Protein AF-A0A7J9CZM0-F1 (afdb_monomer)

pLDDT: mean 73.55, std 11.05, range [39.28, 89.62]

Structure (mmCIF, N/CA/C/O backbone):
data_AF-A0A7J9CZM0-F1
#
_entry.id   AF-A0A7J9CZM0-F1
#
loop_
_atom_site.group_PDB
_atom_site.id
_atom_site.type_symbol
_atom_site.label_atom_id
_atom_site.label_alt_id
_atom_site.label_comp_id
_atom_site.label_asym_id
_atom_site.label_entity_id
_atom_site.label_seq_id
_atom_site.pdbx_PDB_ins_code
_atom_site.Cartn_x
_atom_site.Cartn_y
_atom_site.Cartn_z
_atom_site.occupancy
_atom_site.B_iso_or_equiv
_atom_site.auth_seq_id
_atom_site.auth_comp_id
_atom_site.auth_asym_id
_atom_site.auth_atom_id
_atom_site.pdbx_PDB_model_num
ATOM 1 N N . MET A 1 1 ? -19.879 26.763 3.898 1.00 45.31 1 MET A N 1
ATOM 2 C CA . MET A 1 1 ? -19.304 25.891 2.843 1.00 45.31 1 MET A CA 1
ATOM 3 C C . MET A 1 1 ? -18.510 24.700 3.388 1.00 45.31 1 MET A C 1
ATOM 5 O O . MET A 1 1 ? -18.865 23.589 3.023 1.00 45.31 1 MET A O 1
ATOM 9 N N . LYS A 1 2 ? -17.524 24.881 4.291 1.00 53.78 2 LYS A N 1
ATOM 10 C CA . LYS A 1 2 ? -16.695 23.785 4.860 1.00 53.78 2 LYS A CA 1
ATOM 11 C C . LYS A 1 2 ? -17.486 22.568 5.379 1.00 53.78 2 LYS A C 1
ATOM 13 O O . LYS A 1 2 ? -17.253 21.474 4.899 1.00 53.78 2 LYS A O 1
ATOM 18 N N . LYS A 1 3 ? -18.515 22.767 6.219 1.00 60.38 3 LYS A N 1
ATOM 19 C CA . LYS A 1 3 ? -19.345 21.661 6.749 1.00 60.38 3 LYS A CA 1
ATOM 20 C C . LYS A 1 3 ? -20.014 20.791 5.670 1.00 60.38 3 LYS A C 1
ATOM 22 O O . LYS A 1 3 ? -20.147 19.594 5.865 1.00 60.38 3 LYS A O 1
ATOM 27 N N . ARG A 1 4 ? -20.427 21.366 4.531 1.00 57.47 4 ARG A N 1
ATOM 28 C CA . ARG A 1 4 ? -21.020 20.588 3.424 1.00 57.47 4 ARG A CA 1
ATOM 29 C C . ARG A 1 4 ? -19.975 19.730 2.715 1.00 57.47 4 ARG A C 1
ATOM 31 O O . ARG A 1 4 ? -20.276 18.597 2.372 1.00 57.47 4 ARG A O 1
ATOM 38 N N . VAL A 1 5 ? -18.767 20.261 2.523 1.00 58.38 5 VAL A N 1
ATOM 39 C CA . VAL A 1 5 ? -17.642 19.519 1.932 1.00 58.38 5 VAL A CA 1
ATOM 40 C C . VAL A 1 5 ? -17.196 18.396 2.868 1.00 58.38 5 VAL A C 1
ATOM 42 O O . VAL A 1 5 ? -16.988 17.282 2.406 1.00 58.38 5 VAL A O 1
ATOM 45 N N . ASP A 1 6 ? -17.141 18.663 4.173 1.00 62.19 6 ASP A N 1
ATOM 46 C CA . ASP A 1 6 ? -16.779 17.681 5.200 1.00 62.19 6 ASP A CA 1
ATOM 47 C C . ASP A 1 6 ? -17.804 16.532 5.261 1.00 62.19 6 ASP A C 1
ATOM 49 O O . ASP A 1 6 ? -17.421 15.368 5.227 1.00 62.19 6 ASP A O 1
ATOM 53 N N . VAL A 1 7 ? -19.109 16.837 5.247 1.00 66.94 7 VAL A N 1
ATOM 54 C CA . VAL A 1 7 ? -20.185 15.825 5.206 1.00 66.94 7 VAL A CA 1
ATOM 55 C C . VAL A 1 7 ? -20.180 15.042 3.891 1.00 66.94 7 VAL A C 1
ATOM 57 O O . VAL A 1 7 ? -20.403 13.833 3.890 1.00 66.94 7 VAL A O 1
ATOM 60 N N . PHE A 1 8 ? -19.908 15.704 2.766 1.00 66.56 8 PHE A N 1
ATOM 61 C CA . PHE A 1 8 ? -19.827 15.045 1.464 1.00 66.56 8 PHE A CA 1
ATOM 62 C C . PHE A 1 8 ? -18.621 14.102 1.382 1.00 66.56 8 PHE A C 1
ATOM 64 O O . PHE A 1 8 ? -18.757 12.960 0.949 1.00 66.56 8 PHE A O 1
ATOM 71 N N . ALA A 1 9 ? -17.463 14.543 1.876 1.00 65.38 9 ALA A N 1
ATOM 72 C CA . ALA A 1 9 ? -16.279 13.710 2.018 1.00 65.38 9 ALA A CA 1
ATOM 73 C C . ALA A 1 9 ? -16.570 12.514 2.935 1.00 65.38 9 ALA A C 1
ATOM 75 O O . ALA A 1 9 ? -16.378 11.375 2.520 1.00 65.38 9 ALA A O 1
ATOM 76 N N . LEU A 1 10 ? -17.121 12.755 4.129 1.00 68.19 10 LEU A N 1
ATOM 77 C CA . LEU A 1 10 ? -17.529 11.719 5.081 1.00 68.19 10 LEU A CA 1
ATOM 78 C C . LEU A 1 10 ? -18.490 10.698 4.446 1.00 68.19 10 LEU A C 1
ATOM 80 O O . LEU A 1 10 ? -18.331 9.501 4.657 1.00 68.19 10 LEU A O 1
ATOM 84 N N . SER A 1 11 ? -19.438 11.156 3.626 1.00 67.62 11 SER A N 1
ATOM 85 C CA . SER A 1 11 ? -20.388 10.292 2.915 1.00 67.62 11 SER A CA 1
ATOM 86 C C . SER A 1 11 ? -19.693 9.435 1.856 1.00 67.62 11 SER A C 1
ATOM 88 O O . SER A 1 11 ? -19.922 8.231 1.809 1.00 67.62 11 SER A O 1
ATOM 90 N N . ILE A 1 12 ? -18.793 10.005 1.046 1.00 67.38 12 ILE A N 1
ATOM 91 C CA . ILE A 1 12 ? -18.006 9.229 0.073 1.00 67.38 12 ILE A CA 1
AT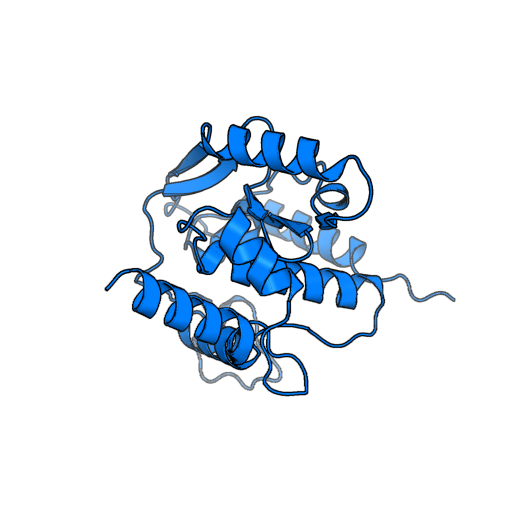OM 92 C C . ILE A 1 12 ? -17.152 8.184 0.796 1.00 67.38 12 ILE A C 1
ATOM 94 O O . ILE A 1 12 ? -17.163 7.011 0.428 1.00 67.38 12 ILE A O 1
ATOM 98 N N . TYR A 1 13 ? -16.439 8.568 1.850 1.00 65.88 13 TYR A N 1
ATOM 99 C CA . TYR A 1 13 ? -15.578 7.622 2.549 1.00 65.88 13 TYR A CA 1
ATOM 100 C C . TYR A 1 13 ? -16.363 6.543 3.300 1.00 65.88 13 TYR A C 1
ATOM 102 O O . TYR A 1 13 ? -16.032 5.366 3.207 1.00 65.88 13 TYR A O 1
ATOM 110 N N . GLY A 1 14 ? -17.404 6.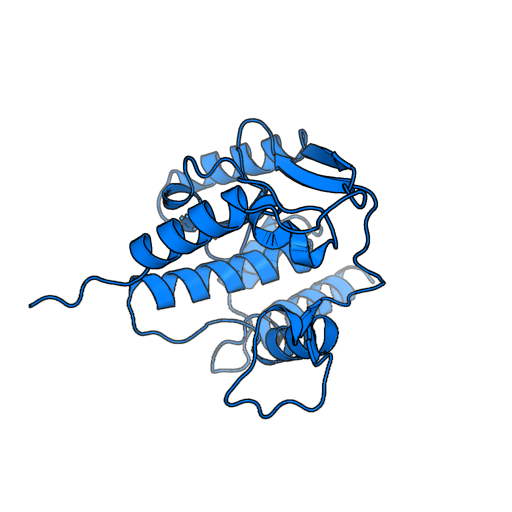923 4.033 1.00 65.25 14 GLY A N 1
ATOM 111 C CA . GLY A 1 14 ? -18.169 5.992 4.851 1.00 65.25 14 GLY A CA 1
ATOM 112 C C . GLY A 1 14 ? -19.098 5.086 4.044 1.00 65.25 14 GLY A C 1
ATOM 113 O O . GLY A 1 14 ? -19.312 3.945 4.435 1.00 65.25 14 GLY A O 1
ATOM 114 N N . LEU A 1 15 ? -19.640 5.566 2.919 1.00 64.25 15 LEU A N 1
ATOM 115 C CA . LEU A 1 15 ? -20.635 4.823 2.137 1.00 64.25 15 LEU A CA 1
ATOM 116 C C . LEU A 1 15 ? -20.070 4.185 0.872 1.00 64.25 15 LEU A C 1
ATOM 118 O O . LEU A 1 15 ? -20.564 3.145 0.460 1.00 64.25 15 LEU A O 1
ATOM 122 N N . VAL A 1 16 ? -19.070 4.795 0.231 1.00 63.22 16 VAL A N 1
ATOM 123 C CA . VAL A 1 16 ? -18.520 4.295 -1.043 1.00 63.22 16 VAL A CA 1
ATOM 124 C C . VAL A 1 16 ? -17.201 3.572 -0.816 1.00 63.22 16 VAL A C 1
ATOM 126 O O . VAL A 1 16 ? -16.964 2.515 -1.398 1.00 63.22 16 VAL A O 1
ATOM 129 N N . VAL A 1 17 ? -16.335 4.129 0.033 1.00 62.59 17 VAL A N 1
ATOM 130 C CA . VAL A 1 17 ? -14.995 3.580 0.250 1.00 62.59 17 VAL A CA 1
ATOM 131 C C . VAL A 1 17 ? -15.002 2.431 1.261 1.00 62.59 17 VAL A C 1
ATOM 133 O O . VAL A 1 17 ? -14.386 1.392 1.020 1.00 62.59 17 VAL A O 1
ATOM 136 N N . PHE A 1 18 ? -15.714 2.613 2.373 1.00 64.00 18 PHE A N 1
ATOM 137 C CA . PHE A 1 18 ? -15.823 1.646 3.465 1.00 64.00 18 PHE A CA 1
ATOM 138 C C . PHE A 1 18 ? -17.281 1.286 3.778 1.00 64.00 18 PHE A C 1
ATOM 140 O O . PHE A 1 18 ? -17.704 1.417 4.927 1.00 64.00 18 PHE A O 1
ATOM 147 N N . PRO A 1 19 ? -18.058 0.835 2.773 1.00 57.69 19 PRO A N 1
ATOM 148 C CA . PRO A 1 19 ? -19.470 0.535 2.956 1.00 57.69 19 PRO A CA 1
ATOM 149 C C . PRO A 1 19 ? -19.665 -0.539 4.026 1.00 57.69 19 PRO A C 1
ATOM 151 O O . PRO A 1 19 ? -19.150 -1.653 3.911 1.00 57.69 19 PRO A O 1
ATOM 154 N N . LYS A 1 20 ? -20.475 -0.235 5.042 1.00 63.12 20 LYS A N 1
ATOM 155 C CA . LYS A 1 20 ? -21.128 -1.274 5.846 1.00 63.12 20 LYS A CA 1
ATOM 156 C C . LYS A 1 20 ? -22.378 -1.785 5.132 1.00 63.12 20 LYS A C 1
ATOM 158 O O . LYS A 1 20 ? -22.999 -1.069 4.351 1.00 63.12 20 LYS A O 1
ATOM 163 N N . ALA A 1 21 ? -22.781 -3.011 5.469 1.00 50.06 21 ALA A N 1
ATOM 164 C CA . ALA A 1 21 ? -23.895 -3.737 4.850 1.00 50.06 21 ALA A CA 1
ATOM 165 C C . ALA A 1 21 ? -25.257 -3.003 4.855 1.00 50.06 21 ALA A C 1
ATOM 167 O O . ALA A 1 21 ? -26.147 -3.391 4.110 1.00 50.06 21 ALA A O 1
ATOM 168 N N . LEU A 1 22 ? -25.419 -1.949 5.663 1.00 56.00 22 LEU A N 1
ATOM 169 C CA . LEU A 1 22 ? -26.666 -1.186 5.801 1.00 56.00 22 LEU A CA 1
ATOM 170 C C . LEU A 1 22 ? -26.650 0.192 5.116 1.00 56.00 22 LEU A C 1
ATOM 172 O O . LEU A 1 22 ? -27.580 0.965 5.304 1.00 56.00 22 LEU A O 1
ATOM 176 N N . GLY A 1 23 ? -25.606 0.545 4.354 1.00 55.56 23 GLY A N 1
ATOM 177 C CA . GLY A 1 23 ? -25.533 1.878 3.734 1.00 55.56 23 GLY A CA 1
ATOM 178 C C . GLY A 1 23 ? -25.473 3.018 4.762 1.00 55.56 23 GLY A C 1
ATOM 179 O O . GLY A 1 23 ? -25.871 4.145 4.475 1.00 55.56 23 GLY A O 1
ATOM 180 N N . HIS A 1 24 ? -24.977 2.722 5.965 1.00 60.50 24 HIS A N 1
ATOM 181 C CA . HIS A 1 24 ? -24.744 3.690 7.029 1.00 60.50 24 HIS A CA 1
ATOM 182 C C . HIS A 1 24 ? -23.249 3.875 7.262 1.00 60.50 24 HIS A C 1
ATOM 184 O O . HIS A 1 24 ? -22.472 2.919 7.219 1.00 60.50 24 HIS A O 1
ATOM 190 N N . VAL A 1 25 ? -22.865 5.121 7.532 1.00 60.44 25 VAL A N 1
ATOM 191 C CA . VAL A 1 25 ? -21.509 5.481 7.938 1.00 60.44 25 VAL A CA 1
ATOM 192 C C . VAL A 1 25 ? -21.289 5.009 9.375 1.00 60.44 25 VAL A C 1
ATOM 194 O O . VAL A 1 25 ? -22.097 5.301 10.252 1.00 60.44 25 VAL A O 1
ATOM 197 N N . ASP A 1 26 ? -20.205 4.275 9.615 1.00 64.69 26 ASP A N 1
ATOM 198 C CA . ASP A 1 26 ? -19.872 3.770 10.947 1.00 64.69 26 ASP A CA 1
ATOM 199 C C . ASP A 1 26 ? -19.536 4.909 11.930 1.00 64.69 26 ASP A C 1
ATOM 201 O O . ASP A 1 26 ? -18.809 5.842 11.594 1.00 64.69 26 ASP A O 1
ATOM 205 N N . GLU A 1 27 ? -20.021 4.827 13.168 1.00 65.38 27 GLU A N 1
ATOM 206 C CA . GLU A 1 27 ? -19.796 5.863 14.185 1.00 65.38 27 GLU A CA 1
ATOM 207 C C . GLU A 1 27 ? -18.308 6.034 14.542 1.00 65.38 27 GLU A C 1
ATOM 209 O O . GLU A 1 27 ? -17.833 7.150 14.760 1.00 65.38 27 GLU A O 1
ATOM 214 N N . SER A 1 28 ? -17.518 4.957 14.499 1.00 59.47 28 SER A N 1
ATOM 215 C CA . SER A 1 28 ? -16.066 5.045 14.680 1.00 59.47 28 SER A CA 1
ATOM 216 C C . SER A 1 28 ? -15.367 5.729 13.499 1.00 59.47 28 SER A C 1
ATOM 218 O O . SER A 1 28 ? -14.329 6.365 13.692 1.00 59.47 28 SER A O 1
ATOM 220 N N . PHE A 1 29 ? -15.953 5.671 12.295 1.00 61.53 29 PHE A N 1
ATOM 221 C CA . PHE A 1 29 ? -15.479 6.420 11.134 1.00 61.53 29 PHE A CA 1
ATOM 222 C C . PHE A 1 29 ? -15.752 7.920 11.299 1.00 61.53 29 PHE A C 1
ATOM 224 O O . PHE A 1 29 ? -14.870 8.729 11.016 1.00 61.53 29 PHE A O 1
ATOM 231 N N . ILE A 1 30 ? -16.922 8.290 11.833 1.00 64.69 30 ILE A N 1
ATOM 232 C CA . ILE A 1 30 ? -17.260 9.679 12.185 1.00 64.69 30 ILE A CA 1
ATOM 233 C C . ILE A 1 30 ? -16.274 10.210 13.232 1.00 64.69 30 ILE A C 1
ATOM 235 O O . ILE A 1 30 ? -15.650 11.250 13.024 1.00 64.69 30 ILE A O 1
ATOM 239 N N . GLY A 1 31 ? -16.054 9.451 14.311 1.00 62.66 31 GLY A N 1
ATOM 240 C CA . GLY A 1 31 ? -15.108 9.821 15.365 1.00 62.66 31 GLY A CA 1
ATOM 241 C C . GLY A 1 31 ? -13.659 9.925 14.878 1.00 62.66 31 GLY A C 1
ATOM 242 O O . GLY A 1 31 ? -12.897 10.752 15.372 1.00 62.66 31 GLY A O 1
ATOM 243 N N . LEU A 1 32 ? -13.252 9.123 1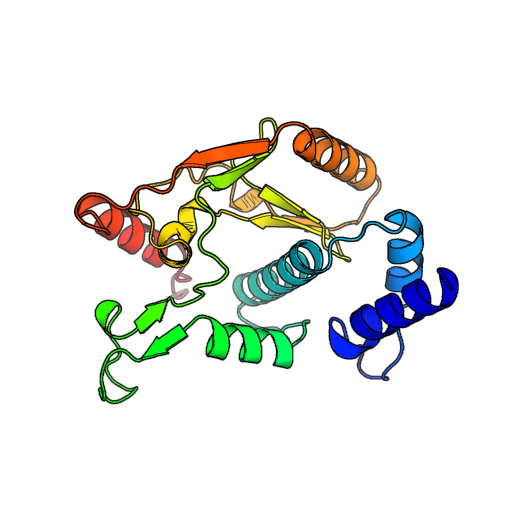3.893 1.00 58.59 32 LEU A N 1
ATOM 244 C CA . LEU A 1 32 ? -11.930 9.238 13.283 1.00 58.59 32 LEU A CA 1
ATOM 245 C C . LEU A 1 32 ? -11.822 10.449 12.347 1.00 58.59 32 LEU A C 1
ATOM 247 O O . LEU A 1 32 ? -10.801 11.136 12.367 1.00 58.59 32 LEU A O 1
ATOM 251 N N . PHE A 1 33 ? -12.852 10.713 11.542 1.00 61.53 33 PHE A N 1
ATOM 252 C CA . PHE A 1 33 ? -12.893 11.854 10.629 1.00 61.53 33 PHE A CA 1
ATOM 253 C C . PHE A 1 33 ? -12.799 13.184 11.393 1.00 61.53 33 PHE A C 1
ATOM 255 O O . PHE A 1 33 ? -12.054 14.072 10.978 1.00 61.53 33 PHE A O 1
ATOM 262 N N . ASP A 1 34 ? -13.453 13.273 12.556 1.00 62.00 34 ASP A N 1
ATOM 263 C CA . ASP A 1 34 ? -13.321 14.405 13.483 1.00 62.00 34 ASP A CA 1
ATOM 264 C C . ASP A 1 34 ? -11.917 14.494 14.112 1.00 62.00 34 ASP A C 1
ATOM 266 O O . ASP A 1 34 ? -11.373 15.587 14.272 1.00 62.00 34 ASP A O 1
ATOM 270 N N . ARG A 1 35 ? -11.291 13.353 14.440 1.00 55.69 35 ARG A N 1
ATOM 271 C CA . ARG A 1 35 ? -9.963 13.294 15.088 1.00 55.69 35 ARG A CA 1
ATOM 272 C C . ARG A 1 35 ? -8.781 13.551 14.154 1.00 55.69 35 ARG A C 1
ATOM 274 O O . ARG A 1 35 ? -7.722 13.935 14.641 1.00 55.69 35 ARG A O 1
ATOM 281 N N . LEU A 1 36 ? -8.921 13.310 12.851 1.00 54.84 36 LEU A N 1
ATOM 282 C CA . LEU A 1 36 ? -7.848 13.482 11.858 1.00 54.84 36 LEU A CA 1
ATOM 283 C C . LEU A 1 36 ? -7.748 14.918 11.299 1.00 54.84 36 LEU A C 1
ATOM 285 O O . LEU A 1 36 ? -7.069 15.144 10.299 1.00 54.84 36 LEU A O 1
ATOM 289 N N . ASP A 1 37 ? -8.405 15.882 11.950 1.00 49.25 37 ASP A N 1
ATOM 290 C CA . ASP A 1 37 ? -8.320 17.325 11.698 1.00 49.25 37 ASP A CA 1
ATOM 291 C C . ASP A 1 37 ? -8.361 17.703 10.208 1.00 49.25 37 ASP A C 1
ATOM 293 O O . ASP A 1 37 ? -7.370 18.151 9.641 1.00 49.25 37 ASP A O 1
ATOM 297 N N . LYS A 1 38 ? -9.507 17.484 9.541 1.00 52.44 38 LYS A N 1
ATOM 298 C CA . LYS A 1 38 ? -9.862 18.014 8.196 1.00 52.44 38 LYS A CA 1
ATOM 299 C C . LYS A 1 38 ? -8.829 17.817 7.064 1.00 52.44 38 LYS A C 1
ATOM 301 O O . LYS A 1 38 ? -9.002 18.359 5.973 1.00 52.44 38 LYS A O 1
ATOM 306 N N . ARG A 1 39 ? -7.774 17.033 7.288 1.00 48.16 39 ARG A N 1
ATOM 307 C CA . ARG A 1 39 ? -6.652 16.762 6.380 1.00 48.16 39 ARG A CA 1
ATOM 308 C C . ARG A 1 39 ? -6.422 15.260 6.240 1.00 48.16 39 ARG A C 1
ATOM 310 O O . ARG A 1 39 ? -5.296 14.814 6.035 1.00 48.16 39 ARG A O 1
ATOM 317 N N . VAL A 1 40 ? -7.495 14.472 6.317 1.00 53.50 40 VAL A N 1
ATOM 318 C CA . VAL A 1 40 ? -7.450 13.071 5.892 1.00 53.50 40 VAL A CA 1
ATOM 319 C C . VAL A 1 40 ? -7.121 13.071 4.410 1.00 53.50 40 VAL A C 1
ATOM 321 O O . VAL A 1 40 ? -7.950 13.458 3.588 1.00 53.50 40 VAL A O 1
ATOM 324 N N . ILE A 1 41 ? -5.898 12.678 4.064 1.00 59.75 41 ILE A N 1
ATOM 325 C CA . ILE A 1 41 ? -5.536 12.472 2.669 1.00 59.75 41 ILE A CA 1
ATOM 326 C C . ILE A 1 41 ? -6.249 11.174 2.246 1.00 59.75 41 ILE A C 1
ATOM 328 O O . ILE A 1 41 ? -5.904 10.115 2.775 1.00 59.75 41 ILE A O 1
ATOM 332 N N . PRO A 1 42 ? -7.227 11.225 1.317 1.00 63.78 42 PRO A N 1
ATOM 333 C CA . PRO A 1 42 ? -8.050 10.075 0.931 1.00 63.78 42 PRO A CA 1
ATOM 334 C C . PRO A 1 42 ? -7.212 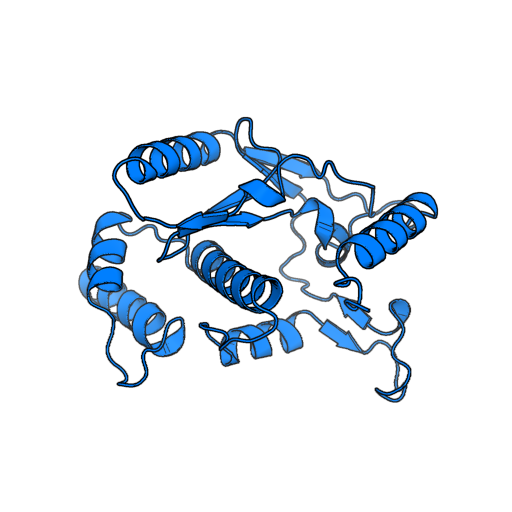8.857 0.597 1.00 63.78 42 PRO A C 1
ATOM 336 O O . PRO A 1 42 ? -7.445 7.745 1.056 1.00 63.78 42 PRO A O 1
ATOM 339 N N . VAL A 1 43 ? -6.222 9.099 -0.255 1.00 71.31 43 VAL A N 1
ATOM 340 C CA . VAL A 1 43 ? -5.542 8.052 -0.997 1.00 71.31 43 VAL A CA 1
ATOM 341 C C . VAL A 1 43 ? -4.700 7.169 -0.064 1.00 71.31 43 VAL A C 1
ATOM 343 O O . VAL A 1 43 ? -4.898 5.955 -0.101 1.00 71.31 43 VAL A O 1
ATOM 346 N N . PRO A 1 44 ? -3.844 7.711 0.831 1.00 72.88 44 PRO A N 1
ATOM 347 C CA . PRO A 1 44 ? -3.145 6.916 1.840 1.00 72.88 44 PRO A CA 1
ATOM 348 C C . PRO A 1 44 ? -4.070 6.109 2.754 1.00 72.88 44 PRO A C 1
ATOM 350 O O . PRO A 1 44 ? -3.751 4.964 3.056 1.00 72.88 44 PRO A O 1
ATOM 353 N N . THR A 1 45 ? -5.215 6.660 3.168 1.00 77.00 45 THR A N 1
ATOM 354 C CA . THR A 1 45 ? -6.154 5.966 4.066 1.00 77.00 45 THR A CA 1
ATOM 355 C C . THR A 1 45 ? -6.885 4.822 3.364 1.00 77.00 45 THR A C 1
ATOM 357 O O . THR A 1 45 ? -6.988 3.729 3.919 1.00 77.00 45 THR A O 1
ATOM 360 N N . ILE A 1 46 ? -7.325 5.031 2.119 1.00 77.62 46 ILE A N 1
ATOM 361 C CA . ILE A 1 46 ? -7.916 3.984 1.268 1.00 77.62 46 ILE A CA 1
ATOM 362 C C . ILE A 1 46 ? -6.929 2.840 1.069 1.00 77.62 46 ILE A C 1
ATOM 364 O O . ILE A 1 46 ? -7.270 1.666 1.227 1.00 77.62 46 ILE A O 1
ATOM 368 N N . LEU A 1 47 ? -5.692 3.198 0.730 1.00 80.06 47 LEU A N 1
ATOM 369 C CA . LEU A 1 47 ? -4.631 2.245 0.465 1.00 80.06 47 LEU A CA 1
ATOM 370 C C . LEU A 1 47 ? -4.254 1.463 1.730 1.00 80.06 47 LEU A C 1
ATOM 372 O O . LEU A 1 47 ? -4.095 0.245 1.663 1.00 80.06 47 LEU A O 1
ATOM 376 N N . ALA A 1 48 ? -4.185 2.140 2.882 1.00 84.62 48 ALA A N 1
ATOM 377 C CA . ALA A 1 48 ? -3.936 1.501 4.168 1.00 84.62 48 ALA A CA 1
ATOM 378 C C . ALA A 1 48 ? -4.971 0.414 4.462 1.00 84.62 48 ALA A C 1
ATOM 380 O O . ALA A 1 48 ? -4.614 -0.723 4.756 1.00 84.62 48 ALA A O 1
ATOM 381 N N . GLU A 1 49 ? -6.254 0.747 4.362 1.00 85.38 49 GLU A N 1
ATOM 382 C CA . GLU A 1 49 ? -7.317 -0.187 4.719 1.00 85.38 49 GLU A CA 1
ATOM 383 C C . GLU A 1 49 ? -7.434 -1.335 3.708 1.00 85.38 49 GLU A C 1
ATOM 385 O O . GLU A 1 49 ? -7.569 -2.495 4.095 1.00 85.38 49 GLU A O 1
ATOM 390 N N . THR A 1 50 ? -7.242 -1.035 2.420 1.00 84.75 50 THR A N 1
ATOM 391 C CA . THR A 1 50 ? -7.153 -2.048 1.359 1.00 84.75 50 THR A CA 1
ATOM 392 C C . THR A 1 50 ? -6.047 -3.059 1.664 1.00 84.75 50 THR A C 1
ATOM 394 O O . THR A 1 50 ? -6.285 -4.267 1.671 1.00 84.75 50 THR A O 1
ATOM 397 N N . PHE A 1 51 ? -4.832 -2.590 1.962 1.00 84.25 51 PHE A N 1
ATOM 398 C CA . PHE A 1 51 ? -3.708 -3.478 2.250 1.00 84.25 51 PHE A CA 1
ATOM 399 C C . PHE A 1 51 ? -3.877 -4.248 3.555 1.00 84.25 51 PHE A C 1
ATOM 401 O O . PHE A 1 51 ? -3.534 -5.428 3.593 1.00 84.25 51 PHE A O 1
ATOM 408 N N . ARG A 1 52 ? -4.431 -3.633 4.603 1.00 87.19 52 ARG A N 1
ATOM 409 C CA . ARG A 1 52 ? -4.753 -4.333 5.854 1.00 87.19 52 ARG A CA 1
ATOM 410 C C . ARG A 1 52 ? -5.741 -5.465 5.612 1.00 87.19 52 ARG A C 1
ATOM 412 O O . ARG A 1 52 ? -5.486 -6.592 6.028 1.00 87.19 52 ARG A O 1
ATOM 419 N N . SER A 1 53 ? -6.829 -5.196 4.892 1.00 84.19 53 SER A N 1
ATOM 420 C CA . SER A 1 53 ? -7.840 -6.211 4.604 1.00 84.19 53 SER A CA 1
ATOM 421 C C . SER A 1 53 ? -7.284 -7.360 3.756 1.00 84.19 53 SER A C 1
ATOM 423 O O . SER A 1 53 ? -7.493 -8.530 4.088 1.00 84.19 53 SER A O 1
ATOM 425 N N . LEU A 1 54 ? -6.494 -7.053 2.721 1.00 84.19 54 LEU A N 1
ATOM 426 C CA . LEU A 1 54 ? -5.802 -8.071 1.924 1.00 84.19 54 LEU A CA 1
ATOM 427 C C . LEU A 1 54 ? -4.799 -8.872 2.763 1.00 84.19 54 LEU A C 1
ATOM 429 O O . LEU A 1 54 ? -4.733 -10.094 2.630 1.00 84.19 54 LEU A O 1
ATOM 433 N N . ASN A 1 55 ? -4.039 -8.221 3.649 1.00 84.19 55 ASN A N 1
ATOM 434 C CA . ASN A 1 55 ? -3.082 -8.908 4.513 1.00 84.19 55 ASN A CA 1
ATOM 435 C C . ASN A 1 55 ? -3.782 -9.819 5.530 1.00 84.19 55 ASN A C 1
ATOM 437 O O . ASN A 1 55 ? -3.290 -10.913 5.799 1.00 84.19 55 ASN A O 1
ATOM 441 N N . ALA A 1 56 ? -4.939 -9.406 6.054 1.00 83.81 56 ALA A N 1
ATOM 442 C CA . ALA A 1 56 ? -5.775 -10.238 6.912 1.00 83.81 56 ALA A CA 1
ATOM 443 C C . ALA A 1 56 ? -6.293 -11.475 6.159 1.00 83.81 56 ALA A C 1
ATOM 445 O O . ALA A 1 56 ? -6.131 -12.590 6.652 1.00 83.81 56 ALA A O 1
ATOM 446 N N . CYS A 1 57 ? -6.820 -11.300 4.939 1.00 83.50 57 CYS A N 1
ATOM 447 C CA . CYS A 1 57 ? -7.249 -12.414 4.086 1.00 83.50 57 CYS A CA 1
ATOM 448 C C . CYS A 1 57 ? -6.087 -13.372 3.784 1.00 83.50 57 CYS A C 1
ATOM 450 O O . CYS A 1 57 ? -6.238 -14.585 3.904 1.00 83.50 57 CYS A O 1
ATOM 452 N N . ARG A 1 58 ? -4.904 -12.832 3.456 1.00 83.12 58 ARG A N 1
ATOM 453 C CA . ARG A 1 58 ? -3.683 -13.613 3.210 1.00 83.12 58 ARG A CA 1
ATOM 454 C C . ARG A 1 58 ? -3.272 -14.432 4.434 1.00 83.12 58 ARG A C 1
ATOM 456 O O . ARG A 1 58 ? -2.989 -15.614 4.291 1.00 83.12 58 ARG A O 1
ATOM 463 N N . LYS A 1 59 ? -3.228 -13.818 5.623 1.00 83.00 59 LYS A N 1
ATOM 464 C CA . LYS A 1 59 ? -2.840 -14.488 6.880 1.00 83.00 59 LYS A CA 1
ATOM 465 C C . LYS A 1 59 ? -3.826 -15.589 7.276 1.00 83.00 59 LYS A C 1
ATOM 467 O O . LYS A 1 59 ? -3.403 -16.622 7.776 1.00 83.00 59 LYS A O 1
ATOM 472 N N . ALA A 1 60 ? -5.122 -15.366 7.069 1.00 84.19 60 ALA A N 1
ATOM 473 C CA . ALA A 1 60 ? -6.161 -16.320 7.440 1.00 84.19 60 ALA A CA 1
ATOM 474 C C . ALA A 1 60 ? -6.418 -17.403 6.374 1.00 84.19 60 ALA A C 1
ATOM 476 O O . ALA A 1 60 ? -7.084 -18.392 6.673 1.00 84.19 60 ALA A O 1
ATOM 477 N N . GLY A 1 61 ? -5.961 -17.210 5.129 1.00 80.06 61 GLY A N 1
ATOM 478 C CA . GLY A 1 61 ? -6.262 -18.080 3.979 1.00 80.06 61 GLY A CA 1
ATOM 479 C C . GLY A 1 61 ? -7.731 -18.048 3.524 1.00 80.06 61 GLY A C 1
ATOM 480 O O . GLY A 1 61 ? -8.090 -18.660 2.523 1.00 80.06 61 GLY A O 1
ATOM 481 N N . LYS A 1 62 ? -8.584 -17.326 4.254 1.00 79.06 62 LYS A N 1
ATOM 482 C CA . LYS A 1 62 ? -10.017 -17.116 4.035 1.00 79.06 62 LYS A CA 1
ATOM 483 C C . LYS A 1 62 ? -10.384 -15.724 4.545 1.00 79.06 62 LYS A C 1
ATOM 485 O O . LYS A 1 62 ? -9.710 -15.192 5.425 1.00 79.06 62 LYS A O 1
ATOM 490 N N . GLY A 1 63 ? -11.462 -15.139 4.041 1.00 74.69 63 GLY A N 1
ATOM 491 C CA . GLY A 1 63 ? -11.934 -13.844 4.524 1.00 74.69 63 GLY A CA 1
ATOM 492 C C . GLY A 1 63 ? -12.708 -13.072 3.474 1.00 74.69 63 GLY A C 1
ATOM 493 O O . GLY A 1 63 ? -12.753 -13.451 2.306 1.00 74.69 63 GLY A O 1
ATOM 494 N N . ILE A 1 64 ? -13.321 -11.982 3.918 1.00 75.94 64 ILE A N 1
ATOM 495 C CA . ILE A 1 64 ? -14.007 -11.032 3.050 1.00 75.94 64 ILE A CA 1
ATOM 496 C C . ILE A 1 64 ? -13.114 -9.801 2.962 1.00 75.94 64 ILE A C 1
ATOM 498 O O . ILE A 1 64 ? -12.734 -9.233 3.987 1.00 75.94 64 ILE A O 1
ATOM 502 N N . PHE A 1 65 ? -12.768 -9.404 1.739 1.00 78.56 65 PHE A N 1
ATOM 503 C CA . PHE A 1 65 ? -12.096 -8.135 1.506 1.00 78.56 65 PHE A CA 1
ATOM 504 C C . PHE A 1 65 ? -13.046 -6.989 1.875 1.00 78.56 65 PHE A C 1
ATOM 506 O O . PHE A 1 65 ? -14.143 -6.875 1.332 1.00 78.56 65 PHE A O 1
ATOM 513 N N . ILE A 1 66 ? -12.612 -6.152 2.810 1.00 71.44 66 ILE A N 1
ATOM 514 C CA . ILE A 1 66 ? -13.321 -4.975 3.297 1.00 71.44 66 ILE A CA 1
ATOM 515 C C . ILE A 1 66 ? -12.640 -3.764 2.664 1.00 71.44 66 ILE A C 1
ATOM 517 O O . ILE A 1 66 ? -11.572 -3.331 3.092 1.00 71.44 66 ILE A O 1
ATOM 521 N N . GLY A 1 67 ? -13.257 -3.245 1.610 1.00 72.56 67 GLY A N 1
ATOM 522 C CA . GLY A 1 67 ? -12.794 -2.077 0.873 1.00 72.56 67 GLY A CA 1
ATOM 523 C C . GLY A 1 67 ? -13.639 -1.849 -0.376 1.00 72.56 67 GLY A C 1
ATOM 524 O O . GLY A 1 67 ? -14.513 -2.647 -0.716 1.00 72.56 67 GLY A O 1
ATOM 525 N N . CYS A 1 68 ? -13.375 -0.756 -1.083 1.00 73.56 68 CYS A N 1
ATOM 526 C CA . CYS A 1 68 ? -14.122 -0.413 -2.285 1.00 73.56 68 CYS A CA 1
ATOM 527 C C . CYS A 1 68 ? -13.645 -1.230 -3.486 1.00 73.56 68 CYS A C 1
ATOM 529 O O . CYS A 1 68 ? -12.696 -0.854 -4.181 1.00 73.56 68 CYS A O 1
ATOM 531 N N . ALA A 1 69 ? -14.323 -2.348 -3.747 1.00 72.94 69 ALA A N 1
ATOM 532 C CA . ALA A 1 69 ? -14.051 -3.189 -4.907 1.00 72.94 69 ALA A CA 1
ATOM 533 C C . ALA A 1 69 ? -14.140 -2.394 -6.222 1.00 72.94 69 ALA A C 1
ATOM 535 O O . ALA A 1 69 ? -13.332 -2.626 -7.118 1.00 72.94 69 ALA A O 1
ATOM 536 N N . GLN A 1 70 ? -15.046 -1.411 -6.323 1.00 73.62 70 GLN A N 1
ATOM 537 C CA . GLN A 1 70 ? -15.162 -0.550 -7.504 1.00 73.62 70 GLN A CA 1
ATOM 538 C C . GLN A 1 70 ? -13.927 0.334 -7.701 1.00 73.62 70 GLN A C 1
ATOM 540 O O . GLN A 1 70 ? -13.448 0.447 -8.825 1.00 73.62 70 GLN A O 1
ATOM 545 N N . LEU A 1 71 ? -13.384 0.940 -6.638 1.00 74.56 71 LEU A N 1
ATOM 546 C CA . LEU A 1 71 ? -12.159 1.743 -6.738 1.00 74.56 71 LEU A CA 1
ATOM 547 C C . LEU A 1 71 ? -10.942 0.873 -7.028 1.00 74.56 71 LEU A C 1
ATOM 549 O O . LEU A 1 71 ? -10.085 1.281 -7.804 1.00 74.56 71 LEU A O 1
ATOM 553 N N . LEU A 1 72 ? -10.875 -0.325 -6.445 1.00 76.06 72 LEU A N 1
ATOM 554 C CA . LEU A 1 72 ? -9.815 -1.278 -6.747 1.00 76.06 72 LEU A CA 1
ATOM 555 C C . LEU A 1 72 ? -9.877 -1.703 -8.221 1.00 76.06 72 LEU A C 1
ATOM 557 O O . LEU A 1 72 ? -8.861 -1.675 -8.908 1.00 76.06 72 LEU A O 1
ATOM 561 N N . LEU A 1 73 ? -11.071 -2.017 -8.728 1.00 77.06 73 LEU A N 1
ATOM 562 C CA . LEU A 1 73 ? -11.313 -2.347 -10.131 1.00 77.06 73 LEU A CA 1
ATOM 563 C C . LEU A 1 73 ? -10.965 -1.171 -11.055 1.00 77.06 73 LEU A C 1
ATOM 565 O O . LEU A 1 73 ? -10.224 -1.345 -12.020 1.00 77.06 73 LEU A O 1
ATOM 569 N N . ALA A 1 74 ? -11.437 0.036 -10.736 1.00 77.75 74 ALA A N 1
ATOM 570 C CA . ALA A 1 74 ? -11.105 1.251 -11.473 1.00 77.75 74 ALA A CA 1
ATOM 571 C C . ALA A 1 74 ? -9.592 1.502 -11.477 1.00 77.75 74 ALA A C 1
ATOM 573 O O . ALA A 1 74 ? -9.024 1.814 -12.520 1.00 77.75 74 ALA A O 1
ATOM 574 N N . TRP A 1 75 ? -8.918 1.299 -10.342 1.00 77.75 75 TRP A N 1
ATOM 575 C CA . TRP A 1 75 ? -7.467 1.388 -10.237 1.00 77.75 75 TRP A CA 1
ATOM 576 C C . TRP A 1 75 ? -6.777 0.348 -11.128 1.00 77.75 75 TRP A C 1
ATOM 578 O O . TRP A 1 75 ? -5.891 0.726 -11.893 1.00 77.75 75 TRP A O 1
ATOM 588 N N . PHE A 1 76 ? -7.224 -0.915 -11.112 1.00 74.12 76 PHE A N 1
ATOM 589 C CA . PHE A 1 76 ? -6.693 -1.976 -11.972 1.00 74.12 76 PHE A CA 1
ATOM 590 C C . PHE A 1 76 ? -6.814 -1.623 -13.459 1.00 74.12 76 PHE A C 1
ATOM 592 O O . PHE A 1 76 ? -5.817 -1.669 -14.176 1.00 74.12 76 PHE A O 1
ATOM 599 N N . HIS A 1 77 ? -7.999 -1.213 -13.914 1.00 74.00 77 HIS A N 1
ATOM 600 C CA . HIS A 1 77 ? -8.220 -0.803 -15.306 1.00 74.00 77 HIS A CA 1
ATOM 601 C C . HIS A 1 77 ? -7.443 0.457 -15.693 1.00 74.00 77 HIS A C 1
ATOM 603 O O . HIS A 1 77 ? -7.057 0.624 -16.846 1.00 74.00 77 HIS A O 1
ATOM 609 N N . SER A 1 78 ? -7.226 1.352 -14.734 1.00 70.81 78 SER A N 1
ATOM 610 C CA . SER A 1 78 ? -6.522 2.610 -14.942 1.00 70.81 78 SER A CA 1
ATOM 611 C C . SER A 1 78 ? -5.002 2.434 -15.002 1.00 70.81 78 SER A C 1
ATOM 613 O O . SER A 1 78 ? -4.348 3.164 -15.740 1.00 70.81 78 SER A O 1
ATOM 615 N N . HIS A 1 79 ? -4.441 1.481 -14.247 1.00 71.81 79 HIS A N 1
ATOM 616 C CA . HIS A 1 79 ? -2.992 1.330 -14.070 1.00 71.81 79 HIS A CA 1
ATOM 617 C C . HIS A 1 79 ? -2.397 0.167 -14.858 1.00 71.81 79 HIS A C 1
ATOM 619 O O . HIS A 1 79 ? -1.198 0.200 -15.149 1.00 71.81 79 HIS A O 1
ATOM 625 N N . PHE A 1 80 ? -3.194 -0.840 -15.222 1.00 73.50 80 PHE A N 1
ATOM 626 C CA . PHE A 1 80 ? -2.732 -1.982 -16.001 1.00 73.50 80 PHE A CA 1
ATOM 627 C C . PHE A 1 80 ? -3.356 -2.003 -17.383 1.00 73.50 80 PHE A C 1
ATOM 629 O O . PHE A 1 80 ? -4.546 -1.764 -17.567 1.00 73.50 80 PHE A O 1
ATOM 636 N N . TRP A 1 81 ? -2.539 -2.368 -18.362 1.00 73.25 81 TRP A N 1
ATOM 637 C CA . TRP A 1 81 ? -3.012 -2.691 -19.694 1.00 73.25 81 TRP A CA 1
ATOM 638 C C . TRP A 1 81 ? -2.278 -3.917 -20.223 1.00 73.25 81 TRP A C 1
ATOM 640 O O . TRP A 1 81 ? -1.209 -4.295 -19.738 1.00 73.25 81 TRP A O 1
ATOM 650 N N . LYS A 1 82 ? -2.884 -4.546 -21.220 1.00 70.38 82 LYS A N 1
ATOM 651 C CA . LYS A 1 82 ? -2.371 -5.747 -21.860 1.00 70.38 82 LYS A CA 1
ATOM 652 C C . LYS A 1 82 ? -1.608 -5.356 -23.120 1.00 70.38 82 LYS A C 1
ATOM 654 O O . LYS A 1 82 ? -2.218 -4.807 -24.032 1.00 70.38 82 LYS A O 1
ATOM 659 N N . VAL A 1 83 ? -0.308 -5.635 -23.141 1.00 63.94 83 VAL A N 1
ATOM 660 C CA . VAL A 1 83 ? 0.612 -5.188 -24.195 1.00 63.94 83 VAL A CA 1
ATOM 661 C C . VAL A 1 83 ? 0.328 -5.881 -25.530 1.00 63.94 83 VAL A C 1
ATOM 663 O O . VAL A 1 83 ? 0.406 -5.225 -26.562 1.00 63.94 83 VAL A O 1
ATOM 666 N N . ASP A 1 84 ? -0.117 -7.145 -25.500 1.00 59.25 84 ASP A N 1
ATOM 667 C CA . ASP A 1 84 ? -0.412 -7.951 -26.694 1.00 59.25 84 ASP A CA 1
ATOM 668 C C . ASP A 1 84 ? -1.729 -8.743 -26.607 1.00 59.25 84 ASP A C 1
ATOM 670 O O . ASP A 1 84 ? -2.258 -9.019 -25.529 1.00 59.25 84 ASP A O 1
ATOM 674 N N . ARG A 1 85 ? -2.265 -9.191 -27.753 1.00 55.88 85 ARG A N 1
ATOM 675 C CA . ARG A 1 85 ? -3.473 -10.046 -27.851 1.00 55.88 85 ARG A CA 1
ATOM 676 C C . ARG A 1 85 ? -3.240 -11.508 -27.397 1.00 55.88 85 ARG A C 1
ATOM 678 O O . ARG A 1 85 ? -3.756 -12.436 -28.006 1.00 55.88 85 ARG A O 1
ATOM 685 N N . VAL A 1 86 ? -2.499 -11.747 -26.316 1.00 54.97 86 VAL A N 1
ATOM 686 C CA . VAL A 1 86 ? -2.232 -13.101 -25.778 1.00 54.97 86 VAL A CA 1
ATOM 687 C C . VAL A 1 86 ? -3.435 -13.618 -24.980 1.00 54.97 86 VAL A C 1
ATOM 689 O O . VAL A 1 86 ? -4.035 -12.867 -24.223 1.00 54.97 86 VAL A O 1
ATOM 692 N N . SER A 1 87 ? -3.843 -14.881 -25.109 1.00 61.94 87 SER A N 1
ATOM 693 C CA . SER A 1 87 ? -4.912 -15.448 -24.260 1.00 61.94 87 SER A CA 1
ATOM 694 C C . SER A 1 87 ? -4.602 -15.262 -22.763 1.00 61.94 87 SER A C 1
ATOM 696 O O . SER A 1 87 ? -3.460 -15.450 -22.349 1.00 61.94 87 SER A O 1
ATOM 698 N N . TYR A 1 88 ? -5.613 -14.945 -21.937 1.00 62.81 88 TYR A N 1
ATOM 699 C CA . TYR A 1 88 ? -5.459 -14.801 -20.476 1.00 62.81 88 TYR A CA 1
ATOM 700 C C . TYR A 1 88 ? -4.812 -16.030 -19.811 1.00 62.81 88 TYR A C 1
ATOM 702 O O . TYR A 1 88 ? -4.233 -15.904 -18.737 1.00 62.81 88 TYR A O 1
ATOM 710 N N . ARG A 1 89 ? -4.880 -17.206 -20.454 1.00 59.16 89 ARG A N 1
ATOM 711 C CA . ARG A 1 89 ? -4.312 -18.459 -19.942 1.00 59.16 89 ARG A CA 1
ATOM 712 C C . ARG A 1 89 ? -2.777 -18.471 -19.863 1.00 59.16 89 ARG A C 1
ATOM 714 O O . ARG A 1 89 ? -2.260 -19.219 -19.047 1.00 59.16 89 ARG A O 1
ATOM 721 N N . ASN A 1 90 ? -2.072 -17.638 -20.639 1.00 67.31 90 ASN A N 1
ATOM 722 C CA . ASN A 1 90 ? -0.601 -17.644 -20.734 1.00 67.31 90 ASN A CA 1
ATOM 723 C C . ASN A 1 90 ? 0.027 -16.250 -20.519 1.00 67.31 90 ASN A C 1
ATOM 725 O O . ASN A 1 90 ? 1.032 -15.928 -21.148 1.00 67.31 90 ASN A O 1
ATOM 729 N N . LEU A 1 91 ? -0.572 -15.403 -19.673 1.00 69.25 91 LEU A N 1
ATOM 730 C CA . LEU A 1 91 ? -0.044 -14.062 -19.381 1.00 69.25 91 LEU A CA 1
ATOM 731 C C . LEU A 1 91 ? 1.340 -14.140 -18.715 1.00 69.25 91 LEU A C 1
ATOM 733 O O . LEU A 1 91 ? 1.472 -14.659 -17.607 1.00 69.25 91 LEU A O 1
ATOM 737 N N . GLN A 1 92 ? 2.357 -13.577 -19.365 1.00 69.19 92 GLN A N 1
ATOM 738 C CA . GLN A 1 92 ? 3.690 -13.379 -18.797 1.00 69.19 92 GLN A CA 1
ATOM 739 C C . GLN A 1 92 ? 3.865 -11.948 -18.281 1.00 69.19 92 GLN A C 1
ATOM 741 O O . GLN A 1 92 ? 3.129 -11.031 -18.647 1.00 69.19 92 GLN A O 1
ATOM 746 N N . GLU A 1 93 ? 4.886 -11.725 -17.446 1.00 70.62 93 GLU A N 1
ATOM 747 C CA . GLU A 1 93 ? 5.153 -10.403 -16.867 1.00 70.62 93 GLU A CA 1
ATOM 748 C C . GLU A 1 93 ? 5.280 -9.312 -17.944 1.00 70.62 93 GLU A C 1
ATOM 750 O O . GLU A 1 93 ? 4.732 -8.221 -17.776 1.00 70.62 93 GLU A O 1
ATOM 755 N N . LYS A 1 94 ? 5.961 -9.624 -19.054 1.00 72.25 94 LYS A N 1
ATOM 756 C CA . LYS A 1 94 ? 6.184 -8.724 -20.197 1.00 72.25 94 LYS A CA 1
ATOM 757 C C . LYS A 1 94 ? 4.897 -8.324 -20.932 1.00 72.25 94 LYS A C 1
ATOM 759 O O . LYS A 1 94 ? 4.868 -7.265 -21.549 1.00 72.25 94 LYS A O 1
ATOM 764 N N . ASP A 1 95 ? 3.837 -9.124 -20.810 1.00 73.12 95 ASP A N 1
ATOM 765 C CA . ASP A 1 95 ? 2.563 -8.915 -21.509 1.00 73.12 95 ASP A CA 1
ATOM 766 C C . ASP A 1 95 ? 1.654 -7.917 -20.770 1.00 73.12 95 ASP A C 1
ATOM 768 O O . ASP A 1 95 ? 0.592 -7.540 -21.270 1.00 73.12 95 ASP A O 1
ATOM 772 N N . ILE A 1 96 ? 2.056 -7.482 -19.571 1.00 74.12 96 ILE A N 1
ATOM 773 C CA . ILE A 1 96 ? 1.314 -6.539 -18.733 1.00 74.12 96 ILE A CA 1
ATOM 774 C C . ILE A 1 96 ? 2.120 -5.245 -18.616 1.00 74.12 96 ILE A C 1
ATOM 776 O O . ILE A 1 96 ? 3.222 -5.205 -18.069 1.00 74.12 96 ILE A O 1
ATOM 780 N N . GLY A 1 97 ? 1.567 -4.139 -19.094 1.00 71.88 97 GLY A N 1
ATOM 781 C CA . GLY A 1 97 ? 2.163 -2.824 -18.913 1.00 71.88 97 GLY A CA 1
ATOM 782 C C . GLY A 1 97 ? 1.552 -2.109 -17.714 1.00 71.88 97 GLY A C 1
ATOM 783 O O . GLY A 1 97 ? 0.332 -2.081 -17.569 1.00 71.88 97 GLY A O 1
ATOM 784 N N . CYS A 1 98 ? 2.385 -1.464 -16.892 1.00 70.44 98 CYS A N 1
ATOM 785 C CA . CYS A 1 98 ? 1.912 -0.476 -15.922 1.00 70.44 98 CYS A CA 1
ATOM 786 C C . CYS A 1 98 ? 1.893 0.907 -16.601 1.00 70.44 98 CYS A C 1
ATOM 788 O O . CYS A 1 98 ? 2.942 1.443 -16.992 1.00 70.44 98 CYS A O 1
ATOM 790 N N . ARG A 1 99 ? 0.707 1.490 -16.795 1.00 65.31 99 ARG A N 1
ATOM 791 C CA . ARG A 1 99 ? 0.546 2.842 -17.342 1.00 65.31 99 ARG A CA 1
ATOM 792 C C . ARG A 1 99 ? -0.326 3.662 -16.402 1.00 65.31 99 ARG A C 1
ATOM 794 O O . ARG A 1 99 ? -1.534 3.553 -16.438 1.00 65.31 99 ARG A O 1
ATOM 801 N N . ALA A 1 100 ? 0.298 4.554 -15.649 1.00 65.12 100 ALA A N 1
ATOM 802 C CA . ALA A 1 100 ? -0.378 5.699 -15.058 1.00 65.12 100 ALA A CA 1
ATOM 803 C C . ALA A 1 100 ? 0.448 6.936 -15.433 1.00 65.12 100 ALA A C 1
ATOM 805 O O . ALA A 1 100 ? 1.386 7.278 -14.719 1.00 65.12 100 ALA A O 1
ATOM 806 N N . PRO A 1 101 ? 0.201 7.560 -16.603 1.00 58.72 101 PRO A N 1
ATOM 807 C CA . PRO A 1 101 ? 1.012 8.675 -17.101 1.00 58.72 101 PRO A CA 1
ATOM 808 C C . PRO A 1 101 ? 1.024 9.869 -16.141 1.00 58.72 101 PRO A C 1
ATOM 810 O O . PRO A 1 101 ? 2.017 10.580 -16.063 1.00 58.72 101 PRO A O 1
ATOM 813 N N . TRP A 1 102 ? -0.058 10.041 -15.378 1.00 63.66 102 TRP A N 1
ATOM 814 C CA . TRP A 1 102 ? -0.187 11.031 -14.305 1.00 63.66 102 TRP A CA 1
ATOM 815 C C . TRP A 1 102 ? 0.550 10.637 -13.010 1.00 63.66 102 TRP A C 1
ATOM 817 O O . TRP A 1 102 ? 0.741 11.475 -12.138 1.00 63.66 102 TRP A O 1
ATOM 827 N N . LEU A 1 103 ? 0.964 9.373 -12.866 1.00 66.19 103 LEU A N 1
ATOM 828 C CA . LEU A 1 103 ? 1.690 8.824 -11.716 1.00 66.19 103 LEU A CA 1
ATOM 829 C C . LEU A 1 103 ? 3.173 8.613 -12.056 1.00 66.19 103 LEU A C 1
ATOM 831 O O . LEU A 1 103 ? 3.782 7.612 -11.681 1.00 66.19 103 LEU A O 1
ATOM 835 N N . LEU A 1 104 ? 3.766 9.552 -12.788 1.00 64.62 104 LEU A N 1
ATOM 836 C CA . LEU A 1 104 ? 5.202 9.577 -13.046 1.00 64.62 104 LEU A CA 1
ATOM 837 C C . LEU A 1 104 ? 5.855 10.708 -12.245 1.00 64.62 104 LEU A C 1
ATOM 839 O O . LEU A 1 104 ? 6.360 11.647 -12.855 1.00 64.62 104 LEU A O 1
ATOM 843 N N . PRO A 1 105 ? 5.843 10.663 -10.898 1.00 69.25 105 PRO A N 1
ATOM 844 C CA . PRO A 1 105 ? 6.629 11.614 -10.138 1.00 69.25 105 PRO A CA 1
ATOM 845 C C . PRO A 1 105 ? 8.115 11.362 -10.428 1.00 69.25 105 PRO A C 1
ATOM 847 O O . PRO A 1 105 ? 8.562 10.213 -10.496 1.00 69.25 105 PRO A O 1
ATOM 850 N N . ASP A 1 106 ? 8.887 12.436 -10.586 1.00 78.00 106 ASP A N 1
ATOM 851 C CA . ASP A 1 106 ? 10.345 12.345 -10.760 1.00 78.00 106 ASP A CA 1
ATOM 852 C C . ASP A 1 106 ? 11.039 11.776 -9.513 1.00 78.00 106 ASP A C 1
ATOM 854 O O . ASP A 1 106 ? 12.150 11.238 -9.583 1.00 78.00 106 ASP A O 1
ATOM 858 N N . GLU A 1 107 ? 10.342 11.841 -8.378 1.00 85.69 107 GLU A N 1
ATOM 859 C CA . GLU A 1 107 ? 10.783 11.366 -7.080 1.00 85.69 107 GLU A CA 1
ATOM 860 C C . GLU A 1 107 ? 9.806 10.361 -6.468 1.00 85.69 107 GLU A C 1
ATOM 862 O O . GLU A 1 107 ? 8.595 10.576 -6.405 1.00 85.69 107 GLU A O 1
ATOM 867 N N . ILE A 1 108 ? 10.353 9.274 -5.937 1.00 86.06 108 ILE A N 1
ATOM 868 C CA . ILE A 1 108 ? 9.606 8.223 -5.254 1.00 86.06 108 ILE A CA 1
ATOM 869 C C . ILE A 1 108 ? 9.841 8.392 -3.756 1.00 86.06 108 ILE A C 1
ATOM 871 O O . ILE A 1 108 ? 10.964 8.234 -3.272 1.00 86.06 108 ILE A O 1
ATOM 875 N N . LEU A 1 109 ? 8.777 8.713 -3.018 1.00 86.62 109 LEU A N 1
ATOM 876 C CA . LEU A 1 109 ? 8.768 8.610 -1.560 1.00 86.62 109 LEU A CA 1
ATOM 877 C C . LEU A 1 109 ? 8.973 7.147 -1.189 1.00 86.62 109 LEU A C 1
ATOM 879 O O . LEU A 1 109 ? 8.226 6.306 -1.674 1.00 86.62 109 LEU A O 1
ATOM 883 N N . TYR A 1 110 ? 9.950 6.851 -0.336 1.00 86.31 110 TYR A N 1
ATOM 884 C CA . TYR A 1 110 ? 10.233 5.470 0.057 1.00 86.31 110 TYR A CA 1
ATOM 885 C C . TYR A 1 110 ? 10.476 5.274 1.551 1.00 86.31 110 TYR A C 1
ATOM 887 O O . TYR A 1 110 ? 10.415 4.142 2.019 1.00 86.31 110 TYR A O 1
ATOM 895 N N . ARG A 1 111 ? 10.730 6.354 2.298 1.00 86.56 111 ARG A N 1
ATOM 896 C CA . ARG A 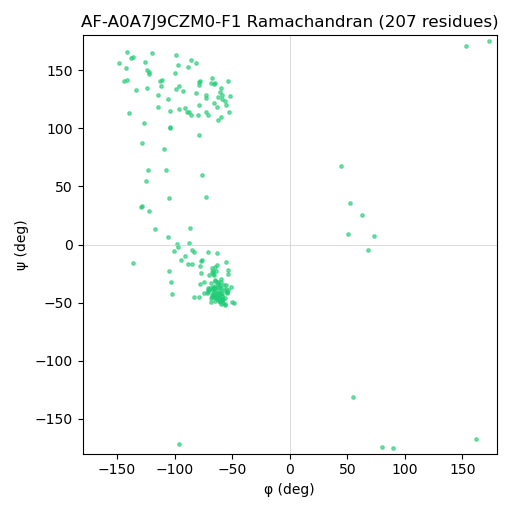1 111 ? 11.073 6.294 3.721 1.00 86.56 111 ARG A CA 1
ATOM 897 C C . ARG A 1 111 ? 10.451 7.447 4.497 1.00 86.56 111 ARG A C 1
ATOM 899 O O . ARG A 1 111 ? 10.258 8.533 3.946 1.00 86.56 111 ARG A O 1
ATOM 906 N N . CYS A 1 112 ? 10.191 7.207 5.776 1.00 83.69 112 CYS A N 1
ATOM 907 C CA . CYS A 1 112 ? 9.560 8.145 6.690 1.00 83.69 112 CYS A CA 1
ATOM 908 C C . CYS A 1 112 ? 10.257 8.057 8.059 1.00 83.69 112 CYS A C 1
ATOM 910 O O . CYS A 1 112 ? 10.183 7.015 8.706 1.00 83.69 112 CYS A O 1
ATOM 912 N N . GLY A 1 113 ? 10.959 9.110 8.487 1.00 85.19 113 GLY A N 1
ATOM 913 C CA . GLY A 1 113 ? 11.797 9.088 9.692 1.00 85.19 113 GLY A CA 1
ATOM 914 C C . GLY A 1 113 ? 12.827 7.954 9.660 1.00 85.19 113 GLY A C 1
ATOM 915 O O . GLY A 1 113 ? 13.497 7.737 8.643 1.00 85.19 113 GLY A O 1
ATOM 916 N N . ASP A 1 114 ? 12.899 7.206 10.760 1.00 82.50 114 ASP A N 1
ATOM 917 C CA . ASP A 1 114 ? 13.779 6.039 10.919 1.00 82.50 114 ASP A CA 1
ATOM 918 C C . ASP A 1 114 ? 13.175 4.738 10.375 1.00 82.50 114 ASP A C 1
ATOM 920 O O . ASP A 1 114 ? 13.837 3.702 10.325 1.00 82.50 114 ASP A O 1
ATOM 924 N N . PHE A 1 115 ? 11.922 4.771 9.926 1.00 79.19 115 PHE A N 1
ATOM 925 C CA . PHE A 1 115 ? 11.260 3.592 9.397 1.00 79.19 115 PHE A CA 1
ATOM 926 C C . PHE A 1 115 ? 11.662 3.344 7.952 1.00 79.19 115 PHE A C 1
ATOM 928 O O . PHE A 1 115 ? 11.492 4.228 7.119 1.00 79.19 115 PHE A O 1
ATOM 935 N N . GLU A 1 116 ? 12.060 2.115 7.613 1.00 81.25 116 GLU A N 1
ATOM 936 C CA . GLU A 1 116 ? 12.356 1.710 6.228 1.00 81.25 116 GLU A CA 1
ATOM 937 C C . GLU A 1 116 ? 11.144 1.776 5.275 1.00 81.25 116 GLU A C 1
ATOM 939 O O . GLU A 1 116 ? 11.312 1.639 4.064 1.00 81.25 116 GLU A O 1
ATOM 944 N N . TRP A 1 117 ? 9.946 2.031 5.811 1.00 84.50 117 TRP A N 1
ATOM 945 C CA . TRP A 1 117 ? 8.658 1.972 5.123 1.00 84.50 117 TRP A CA 1
ATOM 946 C C . TRP A 1 117 ? 7.873 3.276 5.254 1.00 84.50 117 TRP A C 1
ATOM 948 O O . TRP A 1 117 ? 8.022 4.039 6.213 1.00 84.50 117 TRP A O 1
ATOM 958 N N . VAL A 1 118 ? 6.956 3.499 4.314 1.00 85.81 118 VAL A N 1
ATOM 959 C CA . VAL A 1 118 ? 5.975 4.585 4.403 1.00 85.81 118 VAL A CA 1
ATOM 960 C C . VAL A 1 118 ? 4.762 4.081 5.176 1.00 85.81 118 VAL A C 1
ATOM 962 O O . VAL A 1 118 ? 4.043 3.205 4.705 1.00 85.81 118 VAL A O 1
ATOM 965 N N . HIS A 1 119 ? 4.510 4.631 6.359 1.00 84.69 119 HIS A N 1
ATOM 966 C CA . HIS A 1 119 ? 3.381 4.218 7.192 1.00 84.69 119 HIS A CA 1
ATOM 967 C C . HIS A 1 119 ? 2.074 4.845 6.711 1.00 84.69 119 HIS A C 1
ATOM 969 O O . HIS A 1 119 ? 1.872 6.051 6.852 1.00 84.69 119 HIS A O 1
ATOM 975 N N . LEU A 1 120 ? 1.173 4.025 6.172 1.00 84.56 120 LEU A N 1
ATOM 976 C CA . LEU A 1 120 ? -0.154 4.459 5.753 1.00 84.56 120 LEU A CA 1
ATOM 977 C C . LEU A 1 120 ? -1.139 4.298 6.910 1.00 84.56 120 LEU A C 1
ATOM 979 O O . LEU A 1 120 ? -1.383 3.186 7.379 1.00 84.56 120 LEU A O 1
ATOM 983 N N . LEU A 1 121 ? -1.706 5.416 7.356 1.00 79.75 121 LEU A N 1
ATOM 984 C CA . LEU A 1 121 ? -2.692 5.462 8.432 1.00 79.75 121 LEU A CA 1
ATOM 985 C C . LEU A 1 121 ? -4.094 5.212 7.856 1.00 79.75 121 LEU A C 1
ATOM 987 O O . LEU A 1 121 ? -4.630 6.029 7.102 1.00 79.75 121 LEU A O 1
ATOM 991 N N . GLY A 1 122 ? -4.662 4.060 8.205 1.00 77.38 122 GLY A N 1
ATOM 992 C CA . GLY A 1 122 ? -6.022 3.645 7.874 1.00 77.38 122 GLY A CA 1
ATOM 993 C C . GLY A 1 122 ? -7.004 3.949 9.001 1.00 77.38 122 GLY A C 1
ATOM 994 O O . GLY A 1 122 ? -6.660 4.613 9.985 1.00 77.38 122 GLY A O 1
ATOM 995 N N . ILE A 1 123 ? -8.230 3.440 8.858 1.00 74.88 123 ILE A N 1
ATOM 996 C CA . ILE A 1 123 ? -9.308 3.700 9.818 1.00 74.88 123 ILE A CA 1
ATOM 997 C C . ILE A 1 123 ? -9.161 2.827 11.054 1.00 74.88 123 ILE A C 1
ATOM 999 O O . ILE A 1 123 ? -9.258 3.303 12.182 1.00 74.88 123 ILE A O 1
ATOM 1003 N N . TRP A 1 124 ? -8.879 1.545 10.835 1.00 78.56 124 TRP A N 1
ATOM 1004 C CA . TRP A 1 124 ? -8.822 0.543 11.898 1.00 78.56 124 TRP A CA 1
ATOM 1005 C C . TRP A 1 124 ? -7.396 0.255 12.383 1.00 78.56 124 TRP A C 1
ATOM 1007 O O . TRP A 1 124 ? -7.167 -0.584 13.262 1.00 78.56 124 TRP A O 1
ATOM 1017 N N . GLY A 1 125 ? -6.414 0.943 11.807 1.00 83.31 125 GLY A N 1
ATOM 1018 C CA . GLY A 1 125 ? -5.004 0.799 12.123 1.00 83.31 125 GLY A CA 1
ATOM 1019 C C . GLY A 1 125 ? -4.119 1.359 11.020 1.00 83.31 125 GLY A C 1
ATOM 1020 O O . GLY A 1 125 ? -4.605 2.016 10.108 1.00 83.31 125 GLY A O 1
ATOM 1021 N N . ALA A 1 126 ? -2.827 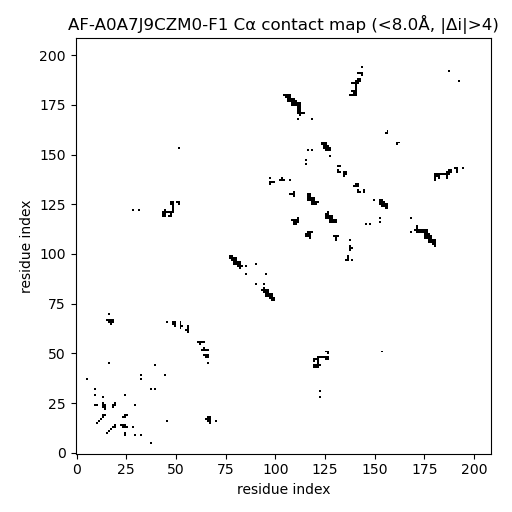1.053 11.061 1.00 83.44 126 ALA A N 1
ATOM 1022 C CA . ALA A 1 126 ? -1.907 1.402 9.984 1.00 83.44 126 ALA A CA 1
ATOM 1023 C C . ALA A 1 126 ? -1.254 0.172 9.367 1.00 83.44 126 ALA A C 1
ATOM 1025 O O . ALA A 1 126 ? -1.287 -0.928 9.933 1.00 83.44 126 ALA A O 1
ATOM 1026 N N . ILE A 1 127 ? -0.657 0.387 8.200 1.00 87.25 127 ILE A N 1
ATOM 1027 C CA . ILE A 1 127 ? 0.162 -0.602 7.515 1.00 87.25 127 ILE A CA 1
ATOM 1028 C C . ILE A 1 127 ? 1.336 0.068 6.797 1.00 87.25 127 ILE A C 1
ATOM 1030 O O . ILE A 1 127 ? 1.200 1.151 6.225 1.00 87.25 127 ILE A O 1
ATOM 1034 N N . GLY A 1 128 ? 2.499 -0.571 6.834 1.00 87.44 128 GLY A N 1
ATOM 1035 C CA . GLY A 1 128 ? 3.680 -0.149 6.099 1.00 87.44 128 GLY A CA 1
ATOM 1036 C C . GLY A 1 128 ? 3.514 -0.434 4.613 1.00 87.44 128 GLY A C 1
ATOM 1037 O O . GLY A 1 128 ? 3.232 -1.555 4.193 1.00 87.44 128 GLY A O 1
ATOM 1038 N N . TYR A 1 129 ? 3.703 0.604 3.815 1.00 85.81 129 TYR A N 1
ATOM 1039 C CA . TYR A 1 129 ? 3.816 0.529 2.374 1.00 85.81 129 TYR A CA 1
ATOM 1040 C C . TYR A 1 129 ? 5.287 0.557 1.979 1.00 85.81 129 TYR A C 1
ATOM 1042 O O . TYR A 1 129 ? 6.066 1.381 2.465 1.00 85.81 129 TYR A O 1
ATOM 1050 N N . GLY A 1 130 ? 5.652 -0.347 1.070 1.00 88.25 130 GLY A N 1
ATOM 1051 C CA . GLY A 1 130 ? 6.987 -0.454 0.494 1.00 88.25 130 GLY A CA 1
ATOM 1052 C C . GLY A 1 130 ? 7.039 -0.014 -0.959 1.00 88.25 130 GLY A C 1
ATOM 1053 O O . GLY A 1 130 ? 7.043 -0.881 -1.831 1.00 88.25 130 GLY A O 1
ATOM 1054 N N . PRO A 1 131 ? 7.146 1.295 -1.246 1.00 85.12 131 PRO A N 1
ATOM 1055 C CA . PRO A 1 131 ? 7.297 1.825 -2.601 1.00 85.12 131 PRO A CA 1
ATOM 1056 C C . PRO A 1 131 ? 8.417 1.150 -3.402 1.00 85.12 131 PRO A C 1
ATOM 1058 O O . PRO A 1 131 ? 8.258 0.877 -4.591 1.00 85.12 131 PRO A O 1
ATOM 1061 N N . LEU A 1 132 ? 9.528 0.802 -2.738 1.00 86.94 132 LEU A N 1
ATOM 1062 C CA . LEU A 1 132 ? 10.667 0.140 -3.382 1.00 86.94 132 LEU A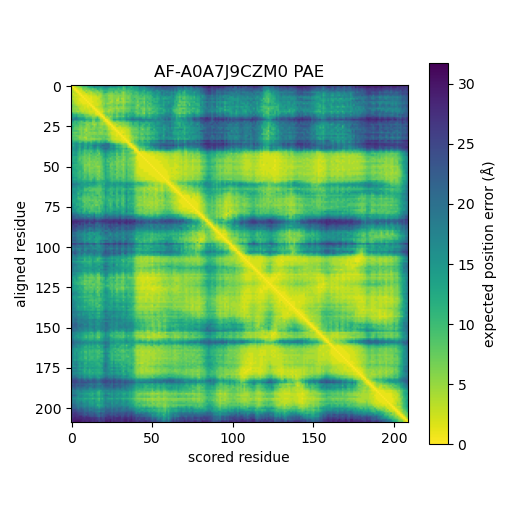 CA 1
ATOM 1063 C C . LEU A 1 132 ? 10.357 -1.288 -3.862 1.00 86.94 132 LEU A C 1
ATOM 1065 O O . LEU A 1 132 ? 11.036 -1.807 -4.742 1.00 86.94 132 LEU A O 1
ATOM 1069 N N . LEU A 1 133 ? 9.311 -1.924 -3.329 1.00 85.44 133 LEU A N 1
ATOM 1070 C CA . LEU A 1 133 ? 8.851 -3.238 -3.787 1.00 85.44 133 LEU A CA 1
ATOM 1071 C C . LEU A 1 133 ? 8.041 -3.168 -5.078 1.00 85.44 133 LEU A C 1
ATOM 1073 O O . LEU A 1 133 ? 7.890 -4.177 -5.762 1.00 85.44 133 LEU A O 1
ATOM 1077 N N . VAL A 1 134 ? 7.533 -1.985 -5.419 1.00 82.50 134 VAL A N 1
ATOM 1078 C CA . VAL A 1 134 ? 6.620 -1.766 -6.544 1.00 82.50 134 VAL A CA 1
ATOM 1079 C C . VAL A 1 134 ? 7.177 -0.749 -7.544 1.00 82.50 134 VAL A C 1
ATOM 1081 O O . VAL A 1 134 ? 6.424 -0.119 -8.281 1.00 82.50 134 VAL A O 1
ATOM 1084 N N . LEU A 1 135 ? 8.509 -0.639 -7.650 1.00 84.75 135 LEU A N 1
ATOM 1085 C CA . LEU A 1 135 ? 9.220 0.284 -8.559 1.00 84.75 135 LEU A CA 1
ATOM 1086 C C . LEU A 1 135 ? 8.791 0.177 -10.029 1.00 84.75 135 LEU A C 1
ATOM 1088 O O . LEU A 1 135 ? 8.841 1.162 -10.767 1.00 84.75 135 LEU A O 1
ATOM 1092 N N . ARG A 1 136 ? 8.270 -0.988 -10.432 1.00 80.88 136 ARG A N 1
ATOM 1093 C CA . ARG A 1 136 ? 7.646 -1.199 -11.743 1.00 80.88 136 ARG A CA 1
ATOM 1094 C C . ARG A 1 136 ? 6.506 -0.216 -12.028 1.00 80.88 136 ARG A C 1
ATOM 1096 O O . ARG A 1 136 ? 6.380 0.233 -13.164 1.00 80.88 136 ARG A O 1
ATOM 1103 N N . GLN A 1 137 ? 5.695 0.132 -11.023 1.00 79.06 137 GLN A N 1
ATOM 1104 C CA . GLN A 1 137 ? 4.591 1.094 -11.157 1.00 79.06 137 GLN A CA 1
ATOM 1105 C C . GLN A 1 137 ? 5.101 2.488 -11.537 1.00 79.06 137 GLN A C 1
ATOM 1107 O O . GLN A 1 137 ? 4.473 3.178 -12.333 1.00 79.06 137 GLN A O 1
ATOM 1112 N N . TYR A 1 138 ? 6.281 2.854 -11.034 1.00 79.12 138 TYR A N 1
ATOM 1113 C CA . TYR A 1 138 ? 6.939 4.134 -11.292 1.00 79.12 138 TYR A CA 1
ATOM 1114 C C . TYR A 1 138 ? 7.814 4.126 -12.553 1.00 79.12 138 TYR A C 1
ATOM 1116 O O . TYR A 1 138 ? 8.469 5.125 -12.847 1.00 79.12 138 TYR A O 1
ATOM 1124 N N . ARG A 1 139 ? 7.866 3.002 -13.289 1.00 79.69 139 ARG A N 1
ATOM 1125 C CA . ARG A 1 139 ? 8.812 2.773 -14.400 1.00 79.69 139 ARG A CA 1
ATOM 1126 C C . ARG A 1 139 ? 10.264 3.040 -13.994 1.00 79.69 139 ARG A C 1
ATOM 1128 O O . ARG A 1 139 ? 11.051 3.571 -14.773 1.00 79.69 139 ARG A O 1
ATOM 1135 N N . SER A 1 140 ? 10.584 2.708 -12.746 1.00 84.38 140 SER A N 1
ATOM 1136 C CA . SER A 1 140 ? 11.931 2.795 -12.206 1.00 84.38 140 SER A CA 1
ATOM 1137 C C . SER A 1 140 ? 12.576 1.420 -12.221 1.00 84.38 140 SER A C 1
ATOM 1139 O O . SER A 1 140 ? 11.909 0.405 -11.995 1.00 84.38 140 SER A O 1
ATOM 1141 N N . ARG A 1 141 ? 13.893 1.406 -12.416 1.00 85.25 141 ARG A N 1
ATOM 1142 C CA . ARG A 1 141 ? 14.736 0.224 -12.292 1.00 85.25 141 ARG A CA 1
ATOM 1143 C C . ARG A 1 141 ? 14.488 -0.457 -10.951 1.00 85.25 141 ARG A C 1
ATOM 1145 O O . ARG A 1 141 ? 14.552 0.194 -9.907 1.00 85.25 141 ARG A O 1
ATOM 1152 N N . LYS A 1 142 ? 14.200 -1.757 -10.995 1.00 87.38 142 LYS A N 1
ATOM 1153 C CA . LYS A 1 142 ? 14.021 -2.595 -9.811 1.00 87.38 142 LYS A CA 1
ATOM 1154 C C . LYS A 1 142 ? 15.387 -2.966 -9.233 1.00 87.38 142 LYS A C 1
ATOM 1156 O O . LYS A 1 142 ? 16.315 -3.278 -9.974 1.00 87.38 142 LYS A O 1
ATOM 1161 N N . PHE A 1 143 ? 15.479 -2.957 -7.913 1.00 86.69 143 PHE A N 1
ATOM 1162 C CA . PHE A 1 143 ? 16.624 -3.435 -7.144 1.00 86.69 143 PHE A CA 1
ATOM 1163 C C . PHE A 1 143 ? 16.109 -4.148 -5.895 1.00 86.69 143 PHE A C 1
ATOM 1165 O O . PHE A 1 143 ? 14.928 -4.026 -5.566 1.00 86.69 143 PHE A O 1
ATOM 1172 N N . ILE A 1 144 ? 16.971 -4.909 -5.222 1.00 87.19 144 ILE A N 1
ATOM 1173 C CA . ILE A 1 144 ? 16.618 -5.617 -3.987 1.00 87.19 144 ILE A CA 1
ATOM 1174 C C . ILE A 1 144 ? 16.463 -4.577 -2.870 1.00 87.19 144 ILE A C 1
ATOM 1176 O O . ILE A 1 144 ? 17.457 -3.956 -2.488 1.00 87.19 144 ILE A O 1
ATOM 1180 N N . PRO A 1 145 ? 15.250 -4.336 -2.347 1.00 84.19 145 PRO A N 1
ATOM 1181 C CA . PRO A 1 145 ? 15.073 -3.375 -1.275 1.00 84.19 145 PRO A CA 1
ATOM 1182 C C . PRO A 1 145 ? 15.312 -4.029 0.082 1.00 84.19 145 PRO A C 1
ATOM 1184 O O . PRO A 1 145 ? 15.171 -5.243 0.240 1.00 84.19 145 PRO A O 1
ATOM 1187 N N . ALA A 1 146 ? 15.605 -3.204 1.084 1.00 80.00 146 ALA A N 1
ATOM 1188 C CA . ALA A 1 146 ? 15.589 -3.653 2.466 1.00 80.00 146 ALA A CA 1
ATOM 1189 C C . ALA A 1 146 ? 14.179 -4.148 2.823 1.00 80.00 146 ALA A C 1
ATOM 1191 O O . ALA A 1 146 ? 13.181 -3.507 2.493 1.00 80.00 146 ALA A O 1
ATOM 1192 N N . THR A 1 147 ? 14.097 -5.331 3.431 1.00 76.19 147 THR A N 1
ATOM 1193 C CA . THR A 1 147 ? 12.832 -5.965 3.831 1.00 76.19 147 THR A CA 1
ATOM 1194 C C . THR A 1 147 ? 12.700 -6.146 5.335 1.00 76.19 147 THR A C 1
ATOM 1196 O O . THR A 1 147 ? 11.848 -6.915 5.787 1.00 76.19 147 THR A O 1
ATOM 1199 N N . GLN A 1 148 ? 13.554 -5.489 6.119 1.00 72.94 148 GLN A N 1
ATOM 1200 C CA . GLN A 1 148 ? 13.549 -5.648 7.566 1.00 72.94 148 GLN A CA 1
ATOM 1201 C C . GLN A 1 148 ? 12.263 -5.038 8.143 1.00 72.94 148 GLN A C 1
ATOM 1203 O O . GLN A 1 148 ? 11.752 -4.023 7.668 1.00 72.94 148 GLN A O 1
ATOM 1208 N N . GLY A 1 149 ? 11.667 -5.717 9.125 1.00 69.50 149 GLY A N 1
ATOM 1209 C CA . GLY A 1 149 ? 10.460 -5.232 9.799 1.00 69.50 149 GLY A CA 1
ATOM 1210 C C . GLY A 1 149 ? 9.149 -5.306 8.999 1.00 69.50 149 GLY A C 1
ATOM 1211 O O . GLY A 1 149 ? 8.135 -4.835 9.504 1.00 69.50 149 GLY A O 1
ATOM 1212 N N . ILE A 1 150 ? 9.095 -5.927 7.805 1.00 69.25 150 ILE A N 1
ATOM 1213 C CA . ILE A 1 150 ? 7.830 -6.099 7.041 1.00 69.25 150 ILE A CA 1
ATOM 1214 C C . ILE A 1 150 ? 6.731 -6.761 7.883 1.00 69.25 150 ILE A C 1
ATOM 1216 O O . ILE A 1 150 ? 5.564 -6.384 7.790 1.00 69.25 150 ILE A O 1
ATOM 1220 N N . ALA A 1 151 ? 7.087 -7.750 8.705 1.00 65.69 151 ALA A N 1
ATOM 1221 C CA . ALA A 1 151 ? 6.127 -8.463 9.546 1.00 65.69 151 ALA A CA 1
ATOM 1222 C C . ALA A 1 151 ? 5.499 -7.567 10.632 1.00 65.69 151 ALA A C 1
ATOM 1224 O O . ALA A 1 151 ? 4.361 -7.798 11.038 1.00 65.69 151 ALA A O 1
ATOM 1225 N N . GLU A 1 152 ? 6.215 -6.523 11.050 1.00 69.69 152 GLU A N 1
ATOM 1226 C CA . GLU A 1 152 ? 5.833 -5.590 12.118 1.00 69.69 152 GLU A CA 1
ATOM 1227 C C . GLU A 1 152 ? 5.177 -4.312 11.579 1.00 69.69 152 GLU A C 1
ATOM 1229 O O . GLU A 1 152 ? 4.715 -3.463 12.340 1.00 69.69 152 GLU A O 1
ATOM 1234 N N . CYS A 1 153 ? 5.084 -4.187 10.253 1.00 73.12 153 CYS A N 1
ATOM 1235 C CA . CYS A 1 153 ? 4.549 -3.012 9.578 1.00 73.12 153 CYS A CA 1
ATOM 1236 C C . CYS A 1 153 ? 3.032 -2.837 9.722 1.00 73.12 153 CYS A C 1
ATOM 1238 O O . CYS A 1 153 ? 2.515 -1.825 9.270 1.00 73.12 153 CYS A O 1
ATOM 1240 N N . GLU A 1 154 ? 2.294 -3.781 10.309 1.00 85.31 154 GLU A N 1
ATOM 1241 C CA . GLU A 1 154 ? 0.844 -3.675 10.507 1.00 85.31 154 GLU A CA 1
ATOM 1242 C C . GLU A 1 154 ? 0.499 -3.594 11.999 1.00 85.31 154 GLU A C 1
ATOM 1244 O O . GLU A 1 154 ? 0.877 -4.465 12.779 1.00 85.31 154 GLU A O 1
ATOM 1249 N N . PHE A 1 155 ? -0.293 -2.595 12.404 1.00 82.44 155 PHE A N 1
ATOM 1250 C CA . PHE A 1 155 ? -0.838 -2.535 13.767 1.00 82.44 155 PHE A CA 1
ATOM 1251 C C . PHE A 1 155 ? -2.273 -2.013 13.779 1.00 82.44 155 PHE A C 1
ATOM 1253 O O . PHE A 1 155 ? -2.618 -1.116 13.016 1.00 82.44 155 PHE A O 1
ATOM 1260 N N . SER A 1 156 ? -3.136 -2.565 14.630 1.00 82.69 156 SER A N 1
ATOM 1261 C CA . SER A 1 156 ? -4.512 -2.080 14.824 1.00 82.69 156 SER A CA 1
ATOM 1262 C C . SER A 1 156 ? -4.594 -0.990 15.892 1.00 82.69 156 SER A C 1
ATOM 1264 O O . SER A 1 156 ? -3.827 -1.021 16.855 1.00 82.69 156 SER A O 1
ATOM 1266 N N . TYR A 1 157 ? -5.580 -0.096 15.798 1.00 80.81 157 TYR A N 1
ATOM 1267 C CA . TYR A 1 157 ? -5.902 0.867 16.862 1.00 80.81 157 TYR A CA 1
ATOM 1268 C C . TYR A 1 157 ? -6.656 0.200 18.025 1.00 80.81 157 TYR A C 1
ATOM 1270 O O . TYR A 1 157 ? -7.794 0.541 18.331 1.00 80.81 157 TYR A O 1
ATOM 1278 N N . LYS A 1 158 ? -6.033 -0.800 18.654 1.00 77.75 158 LYS A N 1
ATOM 1279 C CA . LYS A 1 158 ? -6.561 -1.522 19.820 1.00 77.75 158 LYS A CA 1
ATOM 1280 C C . LYS A 1 158 ? -5.578 -1.409 20.991 1.00 77.75 158 LYS A C 1
ATOM 1282 O O . LYS A 1 158 ? -4.370 -1.350 20.765 1.00 77.75 158 LYS A O 1
ATOM 1287 N N . GLY A 1 159 ? -6.100 -1.402 22.219 1.00 75.62 159 GLY A N 1
ATOM 1288 C CA . GLY A 1 159 ? -5.321 -1.280 23.462 1.00 75.62 159 GLY A CA 1
ATOM 1289 C C . GLY A 1 159 ? -4.914 0.158 23.806 1.00 75.62 159 GLY A C 1
ATOM 1290 O O . GLY A 1 159 ? -5.306 1.099 23.126 1.00 75.62 159 GLY A O 1
ATOM 1291 N N . ASP A 1 160 ? -4.105 0.343 24.849 1.00 73.00 160 ASP A N 1
ATOM 1292 C CA . ASP A 1 160 ? -3.794 1.688 25.367 1.00 73.00 160 ASP A CA 1
ATOM 1293 C C . ASP A 1 160 ? -2.588 2.358 24.681 1.00 73.00 160 ASP A C 1
ATOM 1295 O O . ASP A 1 160 ? -2.424 3.579 24.721 1.00 73.00 160 ASP A O 1
ATOM 1299 N N . SER A 1 161 ? -1.753 1.583 23.978 1.00 74.81 161 SER A N 1
ATOM 1300 C CA . SER A 1 161 ? -0.472 2.054 23.427 1.00 74.81 161 SER A CA 1
ATOM 1301 C C . SER A 1 161 ? -0.539 2.613 21.997 1.00 74.81 161 SER A C 1
ATOM 1303 O O . SER A 1 161 ? 0.424 3.238 21.540 1.00 74.81 161 SER A O 1
ATOM 1305 N N . TYR A 1 162 ? -1.659 2.462 21.274 1.00 78.81 162 TYR A N 1
ATOM 1306 C CA . TYR A 1 162 ? -1.728 2.861 19.856 1.00 78.81 162 TYR A CA 1
ATOM 1307 C C . TYR A 1 162 ? -1.570 4.375 19.648 1.00 78.81 162 TYR A C 1
ATOM 1309 O O . TYR A 1 162 ? -1.020 4.797 18.633 1.00 78.81 162 TYR A O 1
ATOM 1317 N N . LYS A 1 163 ? -2.006 5.208 20.609 1.00 78.81 163 LYS A N 1
ATOM 1318 C CA . LYS A 1 163 ? -1.891 6.676 20.517 1.00 78.81 163 LYS A CA 1
ATOM 1319 C C . LYS A 1 163 ? -0.430 7.126 20.422 1.00 78.81 163 LYS A C 1
ATOM 1321 O O . LYS A 1 163 ? -0.135 8.070 19.691 1.00 78.81 163 LYS A O 1
ATOM 1326 N N . LYS A 1 164 ? 0.474 6.439 21.132 1.00 82.69 164 LYS A N 1
ATOM 132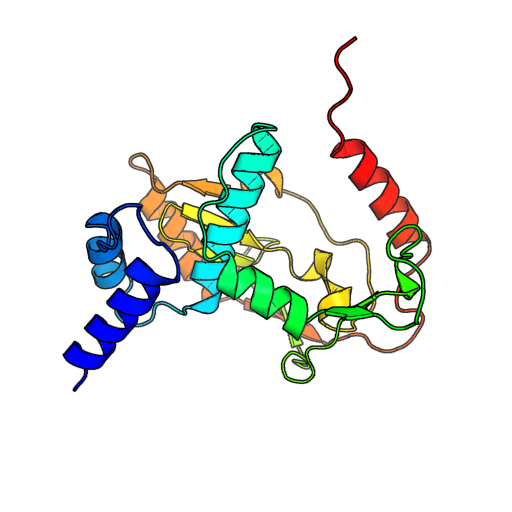7 C CA . LYS A 1 164 ? 1.920 6.690 21.068 1.00 82.69 164 LYS A CA 1
ATOM 1328 C C . LYS A 1 164 ? 2.456 6.363 19.671 1.00 82.69 164 LYS A C 1
ATOM 1330 O O . LYS A 1 164 ? 3.072 7.224 19.053 1.00 82.69 164 LYS A O 1
ATOM 1335 N N . LYS A 1 165 ? 2.104 5.189 19.133 1.00 80.19 165 LYS A N 1
ATOM 1336 C CA . LYS A 1 165 ? 2.505 4.756 17.781 1.00 80.19 165 LYS A CA 1
ATOM 1337 C C . LYS A 1 165 ? 2.002 5.688 16.676 1.00 80.19 165 LYS A C 1
ATOM 1339 O O . LYS A 1 165 ? 2.762 6.033 15.778 1.00 80.19 165 LYS A O 1
ATOM 1344 N N . ILE A 1 166 ? 0.748 6.148 16.750 1.00 77.81 166 ILE A N 1
ATOM 1345 C CA . ILE A 1 166 ? 0.216 7.130 15.788 1.00 77.81 166 ILE A CA 1
ATOM 1346 C C . ILE A 1 166 ? 1.049 8.415 15.819 1.00 77.81 166 ILE A C 1
ATOM 1348 O O . ILE A 1 166 ? 1.390 8.946 14.765 1.00 77.81 166 ILE A O 1
ATOM 1352 N N . ARG A 1 167 ? 1.395 8.910 17.015 1.00 79.12 167 ARG A N 1
ATOM 1353 C CA . ARG A 1 167 ? 2.202 10.127 17.163 1.00 79.12 167 ARG A CA 1
ATOM 1354 C C . ARG A 1 167 ? 3.598 9.955 16.571 1.00 79.12 167 ARG A C 1
ATOM 1356 O O . ARG A 1 167 ? 4.047 10.829 15.842 1.00 79.12 167 ARG A O 1
ATOM 1363 N N . GLU A 1 168 ? 4.255 8.830 16.841 1.00 82.19 168 GLU A N 1
ATOM 1364 C CA . GLU A 1 168 ? 5.568 8.496 16.271 1.00 82.19 168 GLU A CA 1
ATOM 1365 C C . GLU A 1 168 ? 5.527 8.482 14.739 1.00 82.19 168 GLU A C 1
ATOM 1367 O O . GLU A 1 168 ? 6.352 9.122 14.092 1.00 82.19 168 GLU A O 1
ATOM 1372 N N . MET A 1 169 ? 4.519 7.837 14.149 1.00 78.44 169 MET A N 1
ATOM 1373 C CA . MET A 1 169 ? 4.364 7.794 12.693 1.00 78.44 169 MET A CA 1
ATOM 1374 C C . MET A 1 169 ? 4.050 9.163 12.109 1.00 78.44 169 MET A C 1
ATOM 1376 O O . MET A 1 169 ? 4.666 9.557 11.125 1.00 78.44 169 MET A O 1
ATOM 1380 N N . SER A 1 170 ? 3.139 9.915 12.728 1.00 76.19 170 SER A N 1
ATOM 1381 C CA . SER A 1 170 ? 2.826 11.282 12.308 1.00 76.19 170 SER A CA 1
ATOM 1382 C C . SER A 1 170 ? 4.058 12.187 12.363 1.00 76.19 170 SER A C 1
ATOM 1384 O O . SER A 1 170 ? 4.236 13.020 11.482 1.00 76.19 170 SER A O 1
ATOM 1386 N N . ASN A 1 171 ? 4.925 12.012 13.361 1.00 76.31 171 ASN A N 1
ATOM 1387 C CA . ASN A 1 171 ? 6.179 12.752 13.457 1.00 76.31 171 ASN A CA 1
ATOM 1388 C C . ASN A 1 171 ? 7.174 12.320 12.375 1.00 76.31 171 ASN A C 1
ATOM 1390 O O . ASN A 1 171 ? 7.840 13.171 11.790 1.00 76.31 171 ASN A O 1
ATOM 1394 N N . ALA A 1 172 ? 7.243 11.023 12.064 1.00 81.75 172 ALA A N 1
ATOM 1395 C CA . ALA A 1 172 ? 8.086 10.507 10.992 1.00 81.75 172 ALA A CA 1
ATOM 1396 C C . ALA A 1 172 ? 7.714 11.112 9.626 1.00 81.75 172 ALA A C 1
ATOM 1398 O O . ALA A 1 172 ? 8.602 11.348 8.805 1.00 81.75 172 ALA A O 1
ATOM 1399 N N . TRP A 1 173 ? 6.432 11.441 9.397 1.00 79.50 173 TRP A N 1
ATOM 1400 C CA . TRP A 1 173 ? 5.962 12.098 8.165 1.00 79.50 173 TRP A CA 1
ATOM 1401 C C . TRP A 1 173 ? 6.551 13.496 7.955 1.00 79.50 173 TRP A C 1
ATOM 1403 O O . TRP A 1 173 ? 6.584 13.971 6.822 1.00 79.50 173 TRP A O 1
ATOM 1413 N N . ASN A 1 174 ? 7.101 14.124 8.997 1.00 76.62 174 ASN A N 1
ATOM 1414 C CA . ASN A 1 174 ? 7.860 15.369 8.859 1.00 76.62 174 ASN A CA 1
ATOM 1415 C C . ASN A 1 174 ? 9.275 15.139 8.296 1.00 76.62 174 ASN A C 1
ATOM 1417 O O . ASN A 1 174 ? 9.940 16.086 7.889 1.00 76.62 174 ASN A O 1
ATOM 1421 N N . GLN A 1 175 ? 9.739 13.889 8.253 1.00 83.00 175 GLN A N 1
ATOM 1422 C CA . GLN A 1 175 ? 11.072 13.487 7.809 1.00 83.00 175 GLN A CA 1
ATOM 1423 C C . GLN A 1 175 ? 10.973 12.478 6.661 1.00 83.00 175 GLN A C 1
ATOM 1425 O O . GLN A 1 175 ? 11.366 11.315 6.767 1.00 83.00 175 GLN A O 1
ATOM 1430 N N . THR A 1 176 ? 10.420 12.911 5.531 1.00 85.75 176 THR A N 1
ATOM 1431 C CA . THR A 1 176 ? 10.316 12.039 4.353 1.00 85.75 176 THR A CA 1
ATOM 1432 C C . THR A 1 176 ? 11.640 11.926 3.605 1.00 85.75 176 THR A C 1
ATOM 1434 O O . THR A 1 176 ? 12.331 12.926 3.415 1.00 85.75 176 THR A O 1
ATOM 1437 N N . ARG A 1 177 ? 11.975 10.723 3.118 1.00 87.75 177 ARG A N 1
ATOM 1438 C CA . ARG A 1 177 ? 13.054 10.547 2.134 1.00 87.75 177 ARG A CA 1
ATOM 1439 C C . ARG A 1 177 ? 12.503 10.108 0.795 1.00 87.75 177 ARG A C 1
ATOM 1441 O O . ARG A 1 177 ? 11.649 9.220 0.699 1.00 87.75 177 ARG A O 1
ATOM 1448 N N . ARG A 1 178 ? 13.045 10.734 -0.240 1.00 89.62 178 ARG A N 1
ATOM 1449 C CA . ARG A 1 178 ? 12.685 10.501 -1.627 1.00 89.62 178 ARG A CA 1
ATOM 1450 C C . ARG A 1 178 ? 13.923 10.121 -2.413 1.00 89.62 178 ARG A C 1
ATOM 1452 O O . ARG A 1 178 ? 15.027 10.542 -2.079 1.00 89.62 178 ARG A O 1
ATOM 1459 N N . MET A 1 179 ? 13.731 9.316 -3.444 1.00 88.75 179 MET A N 1
ATOM 1460 C CA . MET A 1 179 ? 14.783 8.991 -4.397 1.00 88.75 179 MET A CA 1
ATOM 1461 C C . MET A 1 179 ? 14.343 9.373 -5.801 1.00 88.75 179 MET A C 1
ATOM 1463 O O . MET A 1 179 ? 13.162 9.260 -6.131 1.00 88.75 179 MET A O 1
ATOM 1467 N N . LYS A 1 180 ? 15.293 9.786 -6.638 1.00 88.56 180 LYS A N 1
ATOM 1468 C CA . LYS A 1 180 ? 15.015 10.016 -8.055 1.00 88.56 180 LYS A CA 1
ATOM 1469 C C . LYS A 1 180 ? 14.701 8.697 -8.747 1.00 88.56 180 LYS A C 1
ATOM 1471 O O . LYS A 1 180 ? 15.319 7.668 -8.462 1.00 88.56 180 LYS A O 1
ATOM 1476 N N . ARG A 1 181 ? 13.761 8.743 -9.687 1.00 84.31 181 ARG A N 1
ATOM 1477 C CA . ARG A 1 181 ? 13.488 7.615 -10.577 1.00 84.31 181 ARG A CA 1
ATOM 1478 C C . ARG A 1 181 ? 14.743 7.265 -11.376 1.00 84.31 181 ARG A C 1
ATOM 1480 O O . ARG A 1 181 ? 15.376 8.132 -11.975 1.00 84.31 181 ARG A O 1
ATOM 1487 N N . LEU A 1 182 ? 15.044 5.976 -11.457 1.00 82.81 182 LEU A N 1
ATOM 1488 C CA . LEU A 1 182 ? 16.144 5.455 -12.261 1.00 82.81 182 LEU A CA 1
ATOM 1489 C C . LEU A 1 182 ? 15.568 4.820 -13.527 1.00 82.81 182 LEU A C 1
ATOM 1491 O O . LEU A 1 182 ? 15.050 3.711 -13.473 1.00 82.81 182 LEU A O 1
ATOM 1495 N N . ALA A 1 183 ? 15.623 5.528 -14.656 1.00 72.81 183 ALA A N 1
ATOM 1496 C CA . ALA A 1 183 ? 15.094 5.043 -15.939 1.00 72.81 183 ALA A CA 1
ATOM 1497 C C . ALA A 1 183 ? 16.175 4.491 -16.892 1.00 72.81 183 ALA A C 1
ATOM 1499 O O . ALA A 1 183 ? 15.846 3.981 -17.959 1.00 72.81 183 ALA A O 1
ATOM 1500 N N . VAL A 1 184 ? 17.457 4.600 -16.529 1.00 68.31 184 VAL A N 1
ATOM 1501 C CA . VAL A 1 184 ? 18.593 4.209 -17.378 1.00 68.31 184 VAL A CA 1
ATOM 1502 C C . VAL A 1 184 ? 19.004 2.759 -17.098 1.00 68.31 184 VAL A C 1
ATOM 1504 O O . VAL A 1 184 ? 19.196 2.373 -15.942 1.00 68.31 184 VAL A O 1
ATOM 1507 N N . GLY A 1 185 ? 19.183 1.972 -18.163 1.00 65.00 185 GLY A N 1
ATOM 1508 C CA . GLY A 1 185 ? 19.618 0.572 -18.108 1.00 65.00 185 GLY A CA 1
ATOM 1509 C C . GLY A 1 185 ? 18.475 -0.452 -17.995 1.00 65.00 185 GLY A C 1
ATOM 1510 O O . GLY A 1 185 ? 17.300 -0.091 -18.068 1.00 65.00 185 GLY A O 1
ATOM 1511 N N . PRO A 1 186 ? 18.800 -1.750 -17.834 1.00 70.75 186 PRO A N 1
ATOM 1512 C CA . PRO A 1 186 ? 17.803 -2.814 -17.724 1.00 70.75 186 PRO A CA 1
ATOM 1513 C C . PRO A 1 186 ? 16.864 -2.586 -16.535 1.00 70.75 186 PRO A C 1
ATOM 1515 O O . PRO A 1 186 ? 17.323 -2.403 -15.405 1.00 70.75 186 PRO A O 1
ATOM 1518 N N . MET A 1 187 ? 15.552 -2.632 -16.789 1.00 76.94 187 MET A N 1
ATOM 1519 C CA . MET A 1 187 ? 14.507 -2.333 -15.797 1.00 76.94 187 MET A CA 1
ATOM 1520 C C . MET A 1 187 ? 14.443 -3.361 -14.658 1.00 76.94 187 MET A C 1
ATOM 1522 O O . MET A 1 187 ? 13.983 -3.050 -13.562 1.00 76.94 187 MET A O 1
ATOM 1526 N N . THR A 1 188 ? 14.897 -4.585 -14.921 1.00 78.25 188 THR A N 1
ATOM 1527 C CA . THR A 1 188 ? 14.973 -5.681 -13.954 1.00 78.25 188 THR A CA 1
ATOM 1528 C C . THR A 1 188 ? 16.350 -6.324 -14.078 1.00 78.25 188 THR A C 1
ATOM 1530 O O . THR A 1 188 ? 16.800 -6.562 -15.198 1.00 78.25 188 THR A O 1
ATOM 1533 N N . THR A 1 189 ? 17.025 -6.562 -12.953 1.00 82.31 189 THR A N 1
ATOM 1534 C CA . THR A 1 189 ? 18.327 -7.243 -12.927 1.00 82.31 189 THR A CA 1
ATOM 1535 C C . THR A 1 189 ? 18.150 -8.734 -12.604 1.00 82.31 189 THR A C 1
ATOM 1537 O O . THR A 1 189 ? 17.146 -9.094 -11.977 1.00 82.31 189 THR A O 1
ATOM 1540 N N . PRO A 1 190 ? 19.073 -9.618 -13.024 1.00 84.88 190 PRO A N 1
ATOM 1541 C CA . PRO A 1 190 ? 19.016 -11.044 -12.689 1.00 84.88 190 PRO A CA 1
ATOM 1542 C C . PRO A 1 190 ? 18.924 -11.301 -11.178 1.00 84.88 190 PRO A C 1
ATOM 1544 O O . PRO A 1 190 ? 18.093 -12.091 -10.738 1.00 84.88 190 PRO A O 1
ATOM 1547 N N . GLU A 1 191 ? 19.671 -10.545 -10.375 1.00 87.38 191 GLU A N 1
ATOM 1548 C CA . GLU A 1 191 ? 19.710 -10.680 -8.914 1.00 87.38 191 GLU A CA 1
ATOM 1549 C C . GLU A 1 191 ? 18.356 -10.329 -8.284 1.00 87.38 191 GLU A C 1
ATOM 1551 O O . GLU A 1 191 ? 17.909 -10.971 -7.333 1.00 87.38 191 GLU A O 1
ATOM 1556 N N . TYR A 1 192 ? 17.661 -9.325 -8.836 1.00 86.50 192 TYR A N 1
ATOM 1557 C CA . TYR A 1 192 ? 16.303 -9.002 -8.407 1.00 86.50 192 TYR A CA 1
ATOM 1558 C C . TYR A 1 192 ? 15.343 -10.164 -8.678 1.00 86.50 192 TYR A C 1
ATOM 1560 O O . TYR A 1 192 ? 14.497 -10.462 -7.835 1.00 86.50 192 TYR A O 1
ATOM 1568 N N . ASN A 1 193 ? 15.463 -10.818 -9.838 1.00 85.12 193 ASN A N 1
ATOM 1569 C CA . ASN A 1 193 ? 14.614 -11.956 -10.185 1.00 85.12 193 ASN A CA 1
ATOM 1570 C C . ASN A 1 193 ? 14.854 -13.138 -9.243 1.00 85.12 193 ASN A C 1
ATOM 1572 O O . ASN A 1 193 ? 13.890 -13.700 -8.728 1.00 85.12 193 ASN A O 1
ATOM 1576 N N . GLU A 1 194 ? 16.112 -13.475 -8.962 1.00 88.31 194 GLU A N 1
ATOM 1577 C CA . GLU A 1 194 ? 16.466 -14.536 -8.012 1.00 88.31 194 GLU A CA 1
ATOM 1578 C C . GLU A 1 194 ? 15.901 -14.259 -6.616 1.00 88.31 194 GLU A C 1
ATOM 1580 O O . GLU A 1 194 ? 15.241 -15.110 -6.011 1.00 88.31 194 GLU A O 1
ATOM 1585 N N . TRP A 1 195 ? 16.093 -13.034 -6.126 1.00 89.31 195 TRP A N 1
ATOM 1586 C CA . TRP A 1 195 ? 15.548 -12.604 -4.847 1.00 89.31 195 TRP A CA 1
ATOM 1587 C C . TRP A 1 195 ? 14.013 -12.680 -4.814 1.00 89.31 195 TRP A C 1
ATOM 1589 O O . TRP A 1 195 ? 13.431 -13.140 -3.829 1.00 89.31 195 TRP A O 1
ATOM 1599 N N . TRP A 1 196 ? 13.345 -12.266 -5.893 1.00 83.19 196 TRP A N 1
ATOM 1600 C CA . TRP A 1 196 ? 11.887 -12.287 -5.993 1.00 83.19 196 TRP A CA 1
ATOM 1601 C C . TRP A 1 196 ? 11.328 -13.715 -5.990 1.00 83.19 196 TRP A C 1
ATOM 1603 O O . TRP A 1 196 ? 10.370 -13.984 -5.262 1.00 83.19 196 TRP A O 1
ATOM 1613 N N . VAL A 1 197 ? 11.953 -14.640 -6.729 1.00 84.38 197 VAL A N 1
ATOM 1614 C CA . VAL A 1 197 ? 11.579 -16.065 -6.741 1.00 84.38 197 VAL A CA 1
ATOM 1615 C C . VAL A 1 197 ? 11.712 -16.670 -5.344 1.00 84.38 197 VAL A C 1
ATOM 1617 O O . VAL A 1 197 ? 10.773 -17.303 -4.859 1.00 84.38 197 VAL A O 1
ATOM 1620 N N . LYS A 1 198 ? 12.834 -16.421 -4.656 1.00 85.50 198 LYS A N 1
ATOM 1621 C CA . LYS A 1 198 ? 13.045 -16.894 -3.280 1.00 85.50 198 LYS A CA 1
ATOM 1622 C C . LYS A 1 198 ? 11.936 -16.408 -2.347 1.00 85.50 198 LYS A C 1
ATOM 1624 O O . LYS A 1 198 ? 11.343 -17.191 -1.613 1.00 85.50 198 LYS A O 1
ATOM 1629 N N . ARG A 1 199 ? 11.595 -15.126 -2.444 1.00 81.00 199 ARG A N 1
ATOM 1630 C CA . ARG A 1 199 ? 10.557 -14.508 -1.622 1.00 81.00 199 ARG A CA 1
ATOM 1631 C C . ARG A 1 199 ? 9.159 -15.070 -1.882 1.00 81.00 199 ARG A C 1
ATOM 1633 O O . ARG A 1 199 ? 8.354 -15.129 -0.957 1.00 81.00 199 ARG A O 1
ATOM 1640 N N . ILE A 1 200 ? 8.823 -15.432 -3.121 1.00 75.69 200 ILE A N 1
ATOM 1641 C CA . ILE A 1 200 ? 7.540 -16.089 -3.414 1.00 75.69 200 ILE A CA 1
ATOM 1642 C C . ILE A 1 200 ? 7.455 -17.419 -2.680 1.00 75.69 200 ILE A C 1
ATOM 1644 O O . ILE A 1 200 ? 6.447 -17.675 -2.026 1.00 75.69 200 ILE A O 1
ATOM 1648 N N . ASN A 1 201 ? 8.522 -18.212 -2.731 1.00 72.25 201 ASN A N 1
ATOM 1649 C CA . ASN A 1 201 ? 8.571 -19.507 -2.060 1.00 72.25 201 ASN A CA 1
ATOM 1650 C C . ASN A 1 201 ? 8.402 -19.371 -0.538 1.00 72.25 201 ASN A C 1
ATOM 1652 O O . ASN A 1 201 ? 7.720 -20.194 0.063 1.00 72.25 201 ASN A O 1
ATOM 1656 N N . ASP A 1 202 ? 8.919 -18.296 0.067 1.00 71.62 202 ASP A N 1
ATOM 1657 C CA . ASP A 1 202 ? 8.706 -17.989 1.491 1.00 71.62 202 ASP A CA 1
ATOM 1658 C C . ASP A 1 202 ? 7.243 -17.611 1.826 1.00 71.62 202 ASP A C 1
ATOM 1660 O O . ASP A 1 202 ? 6.816 -17.734 2.973 1.00 71.62 202 ASP A O 1
ATOM 1664 N N . ASN A 1 203 ? 6.465 -17.127 0.848 1.00 63.12 203 ASN A N 1
ATOM 1665 C CA . ASN A 1 203 ? 5.073 -16.691 1.037 1.00 63.12 203 ASN A CA 1
ATOM 1666 C C . ASN A 1 203 ? 4.027 -17.769 0.719 1.00 63.12 203 ASN A C 1
ATOM 1668 O O . ASN A 1 203 ? 2.856 -17.576 1.054 1.00 63.12 203 ASN A O 1
ATOM 1672 N N . ILE A 1 204 ? 4.410 -18.870 0.066 1.00 58.28 204 ILE A N 1
ATOM 1673 C CA . ILE A 1 204 ? 3.514 -20.002 -0.181 1.00 58.28 204 ILE A CA 1
ATOM 1674 C C . ILE A 1 204 ? 3.431 -20.809 1.122 1.00 58.28 204 ILE A C 1
ATOM 1676 O O . ILE A 1 204 ? 4.465 -21.285 1.598 1.00 58.28 204 ILE A O 1
ATOM 1680 N N . PRO A 1 205 ? 2.238 -20.983 1.727 1.00 55.75 205 PRO A N 1
ATOM 1681 C CA . PRO A 1 205 ? 2.095 -21.860 2.879 1.00 55.75 205 PRO A CA 1
ATOM 1682 C C . PRO A 1 205 ? 2.596 -23.248 2.484 1.00 55.75 205 PRO A C 1
ATOM 1684 O O . PRO A 1 205 ? 2.107 -23.818 1.506 1.00 55.75 205 PRO A O 1
ATOM 1687 N N . LYS A 1 206 ? 3.574 -23.796 3.216 1.00 50.22 206 LYS A N 1
ATOM 1688 C CA . LYS A 1 206 ? 3.918 -25.211 3.062 1.00 50.22 206 LYS A CA 1
ATOM 1689 C C . LYS A 1 206 ? 2.629 -25.992 3.294 1.00 50.22 206 LYS A C 1
ATOM 1691 O O . LYS A 1 206 ? 2.024 -25.839 4.354 1.00 50.22 206 LYS A O 1
ATOM 1696 N N . LEU A 1 207 ? 2.194 -26.762 2.297 1.00 42.56 207 LEU A N 1
ATOM 1697 C CA . LEU A 1 207 ? 1.121 -27.730 2.486 1.00 42.56 207 LEU A CA 1
ATOM 1698 C C . LEU A 1 207 ? 1.528 -28.588 3.682 1.00 42.56 207 LEU A C 1
ATOM 1700 O O . LEU A 1 207 ? 2.566 -29.248 3.639 1.00 42.56 207 LEU A O 1
ATOM 1704 N N . SER A 1 208 ? 0.770 -28.490 4.771 1.00 45.34 208 SER A N 1
ATOM 1705 C CA . SER A 1 208 ? 0.906 -29.400 5.898 1.00 45.34 208 SER A CA 1
ATOM 1706 C C . SER A 1 208 ? 0.631 -30.800 5.359 1.00 45.34 208 SER A C 1
ATOM 1708 O O . SER A 1 208 ? -0.496 -31.063 4.932 1.00 45.34 208 SER A O 1
ATOM 1710 N N . GLN A 1 209 ? 1.679 -31.622 5.289 1.00 39.28 209 GLN A N 1
ATOM 1711 C CA . GLN A 1 209 ? 1.551 -33.070 5.141 1.00 39.28 209 GLN A CA 1
ATOM 1712 C C . GLN A 1 209 ? 0.920 -33.657 6.400 1.00 39.28 209 GLN A C 1
ATOM 1714 O O . GLN A 1 2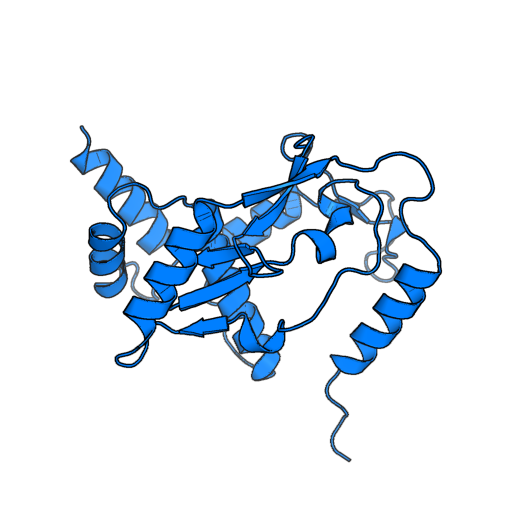09 ? 1.206 -33.119 7.495 1.00 39.28 209 GLN A O 1
#

InterPro domains:
  IPR056647 Domain of unknown function DUF7745 [PF24924] (5-200)

Sequence (209 aa):
MKKRVDVFALSIYGLVVFPKALGHVDESFIGLFDRLDKRVIPVPTILAETFRSLNACRKAGKGIFIGCAQLLLAWFHSHFWKVDRVSYRNLQEKDIGCRAPWLLPDEILYRCGDFEWVHLLGIWGAIGYGPLLVLRQYRSRKFIPATQGIAECEFSYKGDSYKKKIREMSNAWNQTRRMKRLAVGPMTTPEYNEWWVKRINDNIPKLSQ

Mean predicted aligned error: 10.92 Å

Secondary structure (DSSP, 8-state):
-HHHHHHHHHHIIIIIIS--TTS---HHHHHHHHHTTT---HHHHHHHHHHHHHHHHHHHS-----S-HHHHHHHHHHHEEESS---GGG--GGGEEE--GGG--SEEEEEETTBSSEEEE-SSEEEEE-GGGGGGGGTPPP-----TTGGGSEEES-SSSHHHHHHHHHHHTTSEEEEE---SS-SS-HHHHHHHHHHHHHHSPP---

Organism: Gossypium gossypioides (NCBI:txid34282)

Foldseek 3Di:
DLVVVLVVVQLCCQQQWQNDPPSDRDPLSVVVSVVVPVPPPPPLQSVFLQVVQVVVCLVVVHDDRGTRPVVVVVCCVQFKDAQDPDPPVDDDPVRIAGDDVVLQDQKDWAFFAPDRFQWRAYSFWIFTDGSLVVLSNNLAAHDDGDPPCNVVRTDGPDDDCRVVVVVVNVNSNVVIDIDGGHNDDDSYDPVNVVVVVVVVVVSDPDPDD

Solvent-accessible surface area (backbone atoms only — not comparable to full-atom values): 12096 Å² total; per-residue (Å²): 112,67,69,60,53,51,52,50,50,49,46,45,45,24,46,57,40,51,55,43,100,79,74,46,62,51,70,71,55,53,56,44,57,66,70,50,64,92,62,73,58,64,64,51,27,53,50,15,36,41,50,49,29,49,50,49,27,62,75,63,78,53,76,76,78,58,52,32,62,67,58,53,50,50,47,47,65,56,33,46,45,69,71,55,98,66,60,84,89,73,72,50,78,86,40,50,40,64,47,44,86,90,54,59,64,68,54,45,69,36,29,23,50,92,40,82,30,34,74,20,61,26,89,70,27,36,23,51,41,57,47,59,81,47,24,61,62,58,63,18,47,46,60,82,60,91,68,79,62,64,88,68,33,57,50,57,72,59,80,87,62,36,68,58,54,52,50,54,52,60,55,18,64,78,40,66,41,67,42,72,61,45,73,79,74,73,54,66,44,74,68,38,51,55,54,50,54,55,51,50,60,74,69,50,78,76,79,83,127

Radius of gyration: 18.99 Å; Cα contacts (8 Å, |Δi|>4): 247; chains: 1; bounding box: 46×59×53 Å